Protein AF-A0A5J5K9S4-F1 (afdb_monomer_lite)

InterPro domains:
  IPR005821 Ion transport domain [PF00520] (25-154)
  IPR027359 Voltage-dependent channel domain superfamily [G3DSA:1.20.120.350] (15-127)
  IPR043203 Voltage-gated cation channel calcium and sodium [PTHR10037] (19-152)

Sequence (217 aa):
MFSSDLLGVGLPAHRERLRVLVDTPAFQRVVIAVIALNAVTLGLETSPELADRHSTAFLVVDRVIIAIFVVEILARISAHGKGFFHDPWNWFDLLIVAAALVPASESLSILRLFRFLRVLRLISVVPGMRRVVSALFTAIPGLTSALVLLLLSLYRPVGQCSGVHAGGEGPRGSAHQGASVPWPSTREQISSWVKPWRERCSHCPLTWVVSAGRCSA

Foldseek 3Di:
DPDDPPPPPDPDPVLQVLLVVLPDVVNLVVLLVLLVVLVVLVVQCVDPVSCVVCVVVSVVSLVVSLVVLVVSLVSVCSNCPPVLVVDVLSVLSVVLSVLSPPDPPPDPVVNVVNSVSSNCVNLSSDVVSVVVVVVVVVCVVVVVVVVVVVVVVVVPPPPPPPDPDDDDDDDDDDDDDDPPPPDQPPVRVVCVVVVVVVVVCVVDVPCVVPPVPPDDD

Organism: NCBI:txid2614688

Secondary structure (DSSP, 8-state):
--SSSS------HHHHHHHHHHT-HHHHHHHHHHHHHHHHHHHHHTSHHHHHHHHHHHHHHHHHHHHHHHHHHHHHHHHHGGGGGG-HHHHHHHHHHHHHHS---S-HHHHHHHHHHHHTHHHHH-HHHHHHHHHHHHHHHHHHHHHHHHHHHHHS-TTS-S-S------------------PPPHHHHHHHHHHHHHHHHHH-SSSHHHHTT----

Radius of gyration: 30.79 Å; chains: 1; bounding box: 59×86×64 Å

Structure (mmCIF, N/CA/C/O backbone):
data_AF-A0A5J5K9S4-F1
#
_entry.id   AF-A0A5J5K9S4-F1
#
loop_
_atom_site.group_PDB
_atom_site.id
_atom_site.type_symbol
_atom_site.label_atom_id
_atom_site.label_alt_id
_atom_site.label_comp_id
_atom_site.label_asym_id
_atom_site.label_entity_id
_atom_site.label_seq_id
_atom_site.pdbx_PDB_ins_code
_atom_site.Cartn_x
_atom_site.Cartn_y
_atom_site.Cartn_z
_atom_site.occupancy
_atom_site.B_iso_or_equiv
_atom_site.auth_seq_id
_atom_site.auth_comp_id
_atom_site.auth_asym_id
_atom_site.auth_atom_id
_atom_site.pdbx_PDB_model_num
ATOM 1 N N . MET A 1 1 ? -19.830 -10.474 35.498 1.00 44.38 1 MET A N 1
ATOM 2 C CA . MET A 1 1 ? -20.392 -11.662 34.818 1.00 44.38 1 MET A CA 1
ATOM 3 C C . MET A 1 1 ? -21.867 -11.423 34.480 1.00 44.38 1 MET A C 1
ATOM 5 O O . MET A 1 1 ? -22.692 -12.217 34.874 1.00 44.38 1 MET A O 1
ATOM 9 N N . PHE A 1 2 ? -22.217 -10.300 33.835 1.00 43.94 2 PHE A N 1
ATOM 10 C CA . PHE A 1 2 ? -23.603 -9.938 33.470 1.00 43.94 2 PHE A CA 1
ATOM 11 C C . PHE A 1 2 ? -23.558 -8.642 32.634 1.00 43.94 2 PHE A C 1
ATOM 13 O O . PHE A 1 2 ? -23.848 -7.573 33.151 1.00 43.94 2 PHE A O 1
ATOM 20 N N . SER A 1 3 ? -23.041 -8.688 31.397 1.00 47.25 3 SER A N 1
ATOM 21 C CA . SER A 1 3 ? -23.246 -7.598 30.411 1.00 47.25 3 SER A CA 1
ATOM 22 C C . SER A 1 3 ? -22.744 -7.952 29.000 1.00 47.25 3 SER A C 1
ATOM 24 O O . SER A 1 3 ? -22.097 -7.147 28.335 1.00 47.25 3 SER A O 1
ATOM 26 N N . SER A 1 4 ? -22.979 -9.184 28.541 1.00 53.09 4 SER A N 1
ATOM 27 C CA . SER A 1 4 ? -22.595 -9.617 27.182 1.00 53.09 4 SER A CA 1
ATOM 28 C C . SER A 1 4 ? -23.785 -10.085 26.337 1.00 53.09 4 SER A C 1
ATOM 30 O O . SER A 1 4 ? -23.670 -10.127 25.119 1.00 53.09 4 SER A O 1
ATOM 32 N N . ASP A 1 5 ? -24.942 -10.349 26.955 1.00 53.19 5 ASP A N 1
ATOM 33 C CA . ASP A 1 5 ? -26.086 -10.993 26.291 1.00 53.19 5 ASP A CA 1
ATOM 34 C C . ASP A 1 5 ? -27.203 -10.025 25.842 1.00 53.19 5 ASP A C 1
ATOM 36 O O . ASP A 1 5 ? -28.153 -10.436 25.182 1.00 53.19 5 ASP A O 1
ATOM 40 N N . LEU A 1 6 ? -27.108 -8.724 26.154 1.00 53.47 6 LEU A N 1
ATOM 41 C CA . LEU A 1 6 ? -28.202 -7.747 25.955 1.00 53.47 6 LEU A CA 1
ATOM 42 C C . LEU A 1 6 ? -28.119 -6.907 24.665 1.00 53.47 6 LEU A C 1
ATOM 44 O O . LEU A 1 6 ? -29.028 -6.135 24.372 1.00 53.47 6 LEU A O 1
ATOM 48 N N . LEU A 1 7 ? -27.083 -7.097 23.845 1.00 52.66 7 LEU A N 1
ATOM 49 C CA . LEU A 1 7 ? -27.009 -6.576 22.473 1.00 52.66 7 LEU A CA 1
ATOM 50 C C . LEU A 1 7 ? -27.052 -7.750 21.493 1.00 52.66 7 LEU A C 1
ATOM 52 O O . LEU A 1 7 ? -26.092 -8.042 20.785 1.00 52.66 7 LEU A O 1
ATOM 56 N N . GLY A 1 8 ? -28.204 -8.421 21.459 1.00 44.34 8 GLY A N 1
ATOM 57 C CA . GLY A 1 8 ? -28.572 -9.477 20.512 1.00 44.34 8 GLY A CA 1
ATOM 58 C C . GLY A 1 8 ? -28.703 -9.007 19.057 1.00 44.34 8 GLY A C 1
ATOM 59 O O . GLY A 1 8 ? -29.624 -9.409 18.355 1.00 44.34 8 GLY A O 1
ATOM 60 N N . VAL A 1 9 ? -27.773 -8.184 18.571 1.00 52.34 9 VAL A N 1
ATOM 61 C CA . VAL A 1 9 ? -27.493 -8.062 17.138 1.00 52.34 9 VAL A CA 1
ATOM 62 C C . VAL A 1 9 ? -26.396 -9.074 16.846 1.00 52.34 9 VAL A C 1
ATOM 64 O O . VAL A 1 9 ? -25.218 -8.740 16.724 1.00 52.34 9 VAL A O 1
ATOM 67 N N . GLY A 1 10 ? -26.796 -10.347 16.825 1.00 48.56 10 GLY A N 1
ATOM 68 C CA . GLY A 1 10 ? -25.917 -11.465 16.526 1.00 48.56 10 GLY A CA 1
ATOM 69 C C . GLY A 1 10 ? -25.221 -11.227 15.194 1.00 48.56 10 GLY A C 1
ATOM 70 O O . GLY A 1 10 ? -25.825 -11.354 14.130 1.00 48.56 10 GLY A O 1
ATOM 71 N N . LEU A 1 11 ? -23.931 -10.895 15.239 1.00 56.44 11 LEU A N 1
ATOM 72 C CA . LEU A 1 11 ? -23.081 -11.146 14.091 1.00 56.44 11 LEU A CA 1
ATOM 73 C C . LEU A 1 11 ? -23.113 -12.669 13.915 1.00 56.44 11 LEU A C 1
ATOM 75 O O . LEU A 1 11 ? -22.741 -13.394 14.837 1.00 56.44 11 LEU A O 1
ATOM 79 N N . PRO A 1 12 ? -23.653 -13.172 12.800 1.00 60.91 12 PRO A N 1
ATOM 80 C CA . PRO A 1 12 ? -23.912 -14.595 12.642 1.00 60.91 12 PRO A CA 1
ATOM 81 C C . PRO A 1 12 ? -22.610 -15.383 12.819 1.00 60.91 12 PRO A C 1
ATOM 83 O O . PRO A 1 12 ? -21.557 -14.915 12.392 1.00 60.91 12 PRO A O 1
ATOM 86 N N . ALA A 1 13 ? -22.669 -16.571 13.433 1.00 64.50 13 ALA A N 1
ATOM 87 C CA . ALA A 1 13 ? -21.503 -17.376 13.836 1.00 64.50 13 ALA A CA 1
ATOM 88 C C . ALA A 1 13 ? -20.437 -17.583 12.733 1.00 64.50 13 ALA A C 1
ATOM 90 O O . ALA A 1 13 ? -19.275 -17.865 13.026 1.00 64.50 13 ALA A O 1
ATOM 91 N N . HIS A 1 14 ? -20.808 -17.413 11.460 1.00 67.38 14 HIS A N 1
ATOM 92 C CA . HIS A 1 14 ? -19.882 -17.400 10.331 1.00 67.38 14 HIS A CA 1
ATOM 93 C C . HIS A 1 14 ? -18.919 -16.200 10.320 1.00 67.38 14 HIS A C 1
ATOM 95 O O . HIS A 1 14 ? -17.770 -16.369 9.931 1.00 67.38 14 HIS A O 1
ATOM 101 N N . ARG A 1 15 ? -19.334 -15.004 10.762 1.00 67.56 15 ARG A N 1
ATOM 102 C CA . ARG A 1 15 ? -18.478 -13.803 10.793 1.00 67.56 15 ARG A CA 1
ATOM 103 C C . ARG A 1 15 ? -17.353 -13.930 11.807 1.00 67.56 15 ARG A C 1
ATOM 105 O O . ARG A 1 15 ? -16.236 -13.529 11.508 1.00 67.56 15 ARG A O 1
ATOM 112 N N . GLU A 1 16 ? -17.631 -14.530 12.958 1.00 69.31 16 GLU A N 1
ATOM 113 C CA . GLU A 1 16 ? -16.618 -14.727 13.996 1.00 69.31 16 GLU A CA 1
ATOM 114 C C . GLU A 1 16 ? -15.570 -15.760 13.565 1.00 69.31 16 GLU A C 1
ATOM 116 O O . GLU A 1 16 ? -14.371 -15.525 13.679 1.00 69.31 16 GLU A O 1
ATOM 121 N N . ARG A 1 17 ? -16.004 -16.859 12.934 1.00 70.50 17 ARG A N 1
ATOM 122 C CA . ARG A 1 17 ? -15.087 -17.843 12.333 1.00 70.50 17 ARG A CA 1
ATOM 123 C C . ARG A 1 17 ? -14.238 -17.234 11.213 1.00 70.50 17 ARG A C 1
ATOM 125 O O . ARG A 1 17 ? -13.054 -17.541 11.112 1.00 70.50 17 ARG A O 1
ATOM 132 N N . LEU A 1 18 ? -14.830 -16.364 10.391 1.00 73.69 18 LEU A N 1
ATOM 133 C CA . LEU A 1 18 ? -14.113 -15.646 9.335 1.00 73.69 18 LEU A CA 1
ATOM 134 C C . LEU A 1 18 ? -13.092 -14.655 9.899 1.00 73.69 18 LEU A C 1
ATOM 136 O O . LEU A 1 18 ? -11.994 -14.584 9.363 1.00 73.69 18 LEU A O 1
ATOM 140 N N . ARG A 1 19 ? -13.410 -13.932 10.981 1.00 72.38 19 ARG A N 1
ATOM 141 C CA . ARG A 1 19 ? -12.445 -13.062 11.677 1.00 72.38 19 ARG A CA 1
ATOM 142 C C . ARG A 1 19 ? -11.232 -13.846 12.145 1.00 72.38 19 ARG A C 1
ATOM 144 O O . ARG A 1 19 ? -10.118 -13.522 11.757 1.00 72.38 19 ARG A O 1
ATOM 151 N N . VAL A 1 20 ? -11.463 -14.937 12.877 1.00 75.69 20 VAL A N 1
ATOM 152 C CA . VAL A 1 20 ? -10.381 -15.797 13.376 1.00 75.69 20 VAL A CA 1
ATOM 153 C C . VAL A 1 20 ? -9.510 -16.310 12.224 1.00 75.69 20 VAL A C 1
ATOM 155 O O . VAL A 1 20 ? -8.286 -16.280 12.323 1.00 75.69 20 VAL A O 1
ATOM 158 N N . LEU A 1 21 ? -10.116 -16.723 11.104 1.00 75.62 21 LEU A N 1
ATOM 159 C CA . LEU A 1 21 ? -9.377 -17.199 9.932 1.00 75.62 21 LEU A CA 1
ATOM 160 C C . LEU A 1 21 ? -8.549 -16.085 9.261 1.00 75.62 21 LEU A C 1
ATOM 162 O O . LEU A 1 21 ? -7.382 -16.299 8.937 1.00 75.62 21 LEU A O 1
ATOM 166 N N . VAL A 1 22 ? -9.138 -14.905 9.057 1.00 79.50 22 VAL A N 1
ATOM 167 C CA . VAL A 1 22 ? -8.506 -13.771 8.360 1.00 79.50 22 VAL A CA 1
ATOM 168 C C . VAL A 1 22 ? -7.390 -13.136 9.194 1.00 79.50 22 VAL A C 1
ATOM 170 O O . VAL A 1 22 ? -6.363 -12.739 8.644 1.00 79.50 22 VAL A O 1
ATOM 173 N N . ASP A 1 23 ? -7.542 -13.104 10.517 1.00 78.06 23 ASP A N 1
ATOM 174 C CA . ASP A 1 23 ? -6.547 -12.536 11.433 1.00 78.06 23 ASP A CA 1
ATOM 175 C C . ASP A 1 23 ? -5.410 -13.520 11.758 1.00 78.06 23 ASP A C 1
ATOM 177 O O . ASP A 1 23 ? -4.449 -13.182 12.452 1.00 78.06 23 ASP A O 1
ATOM 181 N N . THR A 1 24 ? -5.472 -14.745 11.226 1.00 84.19 24 THR A N 1
ATOM 182 C CA . THR A 1 24 ? -4.434 -15.750 11.450 1.00 84.19 24 THR A CA 1
ATOM 183 C C . THR A 1 24 ? -3.113 -15.318 10.780 1.00 84.19 24 THR A C 1
ATOM 185 O O . THR A 1 24 ? -3.090 -14.990 9.590 1.00 84.19 24 THR A O 1
ATOM 188 N N . PRO A 1 25 ? -1.953 -15.419 11.461 1.00 77.25 25 PRO A N 1
ATOM 189 C CA . PRO A 1 25 ? -0.652 -15.063 10.877 1.00 77.25 25 PRO A CA 1
ATOM 190 C C . PRO A 1 25 ? -0.260 -15.945 9.680 1.00 77.25 25 PRO A C 1
ATOM 192 O O . PRO A 1 25 ? 0.582 -15.575 8.866 1.00 77.25 25 PRO A O 1
ATOM 195 N N . ALA A 1 26 ? -0.838 -17.142 9.557 1.00 81.69 26 ALA A N 1
ATOM 196 C CA . ALA A 1 26 ? -0.716 -17.974 8.362 1.00 81.69 26 ALA A CA 1
ATOM 197 C C . ALA A 1 26 ? -1.384 -17.320 7.142 1.00 81.69 26 ALA A C 1
ATOM 199 O O . ALA A 1 26 ? -0.765 -17.264 6.084 1.00 81.69 26 ALA A O 1
ATOM 200 N N . PHE A 1 27 ? -2.587 -16.761 7.306 1.00 80.31 27 PHE A N 1
ATOM 201 C CA . PHE A 1 27 ? -3.288 -16.045 6.242 1.00 80.31 27 PHE A CA 1
ATOM 202 C C . PHE A 1 27 ? -2.475 -14.833 5.778 1.00 80.31 27 PHE A C 1
ATOM 204 O O . PHE A 1 27 ? -2.193 -14.693 4.592 1.00 80.31 27 PHE A O 1
ATOM 211 N N . GLN A 1 28 ? -1.969 -14.031 6.720 1.00 80.69 28 GLN A N 1
ATOM 212 C CA . GLN A 1 28 ? -1.085 -12.905 6.401 1.00 80.69 28 GLN A CA 1
ATOM 213 C C . GLN A 1 28 ? 0.189 -13.344 5.661 1.00 80.69 28 GLN A C 1
ATOM 215 O O . GLN A 1 28 ? 0.590 -12.703 4.692 1.00 80.69 28 GLN A O 1
ATOM 220 N N . ARG A 1 29 ? 0.811 -14.463 6.060 1.00 84.38 29 ARG A N 1
ATOM 221 C CA . ARG A 1 29 ? 1.985 -15.018 5.362 1.00 84.38 29 ARG A CA 1
ATOM 222 C C . ARG A 1 29 ? 1.673 -15.446 3.930 1.00 84.38 29 ARG A C 1
ATOM 224 O O . ARG A 1 29 ? 2.491 -15.191 3.051 1.00 84.38 29 ARG A O 1
ATOM 231 N N . VAL A 1 30 ? 0.508 -16.048 3.684 1.00 85.56 30 VAL A N 1
ATOM 232 C CA . VAL A 1 30 ? 0.066 -16.410 2.326 1.00 85.56 30 VAL A CA 1
ATOM 233 C C . VAL A 1 30 ? -0.087 -15.159 1.465 1.00 85.56 30 VAL A C 1
ATOM 235 O O . VAL A 1 30 ? 0.445 -15.115 0.360 1.00 85.56 30 VAL A O 1
A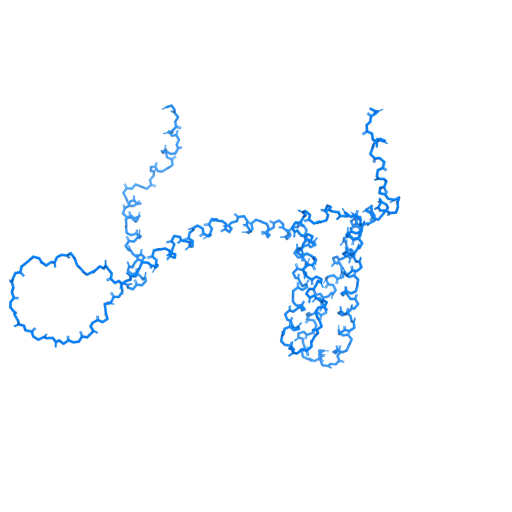TOM 238 N N . VAL A 1 31 ? -0.732 -14.115 1.987 1.00 82.69 31 VAL A N 1
ATOM 239 C CA . VAL A 1 31 ? -0.891 -12.834 1.281 1.00 82.69 31 VAL A CA 1
ATOM 240 C C . VAL A 1 31 ? 0.471 -12.229 0.927 1.00 82.69 31 VAL A C 1
ATOM 242 O O . VAL A 1 31 ? 0.700 -11.854 -0.221 1.00 82.69 31 VAL A O 1
ATOM 245 N N . ILE A 1 32 ? 1.409 -12.193 1.879 1.00 84.94 32 ILE A N 1
ATOM 246 C CA . ILE A 1 32 ? 2.777 -11.706 1.641 1.00 84.94 32 ILE A CA 1
ATOM 247 C C . ILE A 1 32 ? 3.478 -12.540 0.563 1.00 84.94 32 ILE A C 1
ATOM 249 O O . ILE A 1 32 ? 4.117 -11.972 -0.321 1.00 84.94 32 ILE A O 1
ATOM 253 N N . ALA A 1 33 ? 3.343 -13.867 0.601 1.00 86.44 33 ALA A N 1
ATOM 254 C CA . ALA A 1 33 ? 3.942 -14.753 -0.393 1.00 86.44 33 ALA A CA 1
ATOM 255 C C . ALA A 1 33 ? 3.387 -14.497 -1.803 1.00 86.44 33 ALA A C 1
ATOM 257 O O . ALA A 1 33 ? 4.157 -14.445 -2.759 1.00 86.44 33 ALA A O 1
ATOM 258 N N . VAL A 1 34 ? 2.076 -14.264 -1.936 1.00 84.81 34 VAL A N 1
ATOM 259 C CA . VAL A 1 34 ? 1.440 -13.918 -3.220 1.00 84.81 34 VAL A CA 1
ATOM 260 C C . VAL A 1 34 ? 1.930 -12.560 -3.735 1.00 84.81 34 VAL A C 1
ATOM 262 O O . VAL A 1 34 ? 2.224 -12.427 -4.922 1.00 84.81 34 VAL A O 1
ATOM 265 N N . ILE A 1 35 ? 2.085 -11.561 -2.859 1.00 84.06 35 ILE A N 1
ATOM 266 C CA . ILE A 1 35 ? 2.661 -10.255 -3.229 1.00 84.06 35 ILE A CA 1
ATOM 267 C C . ILE A 1 35 ? 4.112 -10.415 -3.698 1.00 84.06 35 ILE A C 1
ATOM 269 O O . ILE A 1 35 ? 4.492 -9.845 -4.719 1.00 84.06 35 ILE A O 1
ATOM 273 N N . ALA A 1 36 ? 4.918 -11.191 -2.970 1.00 84.88 36 ALA A N 1
ATOM 274 C CA . ALA A 1 36 ? 6.313 -11.437 -3.317 1.00 84.88 36 ALA A CA 1
ATOM 275 C C . ALA A 1 36 ? 6.435 -12.159 -4.665 1.00 84.88 36 ALA A C 1
ATOM 277 O O . ALA A 1 36 ? 7.233 -11.748 -5.505 1.00 84.88 36 ALA A O 1
ATOM 278 N N . LEU A 1 37 ? 5.595 -13.170 -4.906 1.00 85.81 37 LEU A N 1
ATOM 279 C CA . LEU A 1 37 ? 5.524 -13.858 -6.191 1.00 85.81 37 LEU A CA 1
ATOM 280 C C . LEU A 1 37 ? 5.192 -12.877 -7.322 1.00 85.81 37 LEU A C 1
ATOM 282 O O . LEU A 1 37 ? 5.895 -12.858 -8.328 1.00 85.81 37 LEU A O 1
ATOM 286 N N . ASN A 1 38 ? 4.197 -12.006 -7.122 1.00 84.62 38 ASN A N 1
ATOM 287 C CA . ASN A 1 38 ? 3.835 -10.974 -8.094 1.00 84.62 38 ASN A CA 1
ATOM 288 C C . ASN A 1 38 ? 4.998 -10.015 -8.397 1.00 84.62 38 ASN A C 1
ATOM 290 O O . ASN A 1 38 ? 5.222 -9.637 -9.544 1.00 84.62 38 ASN A O 1
ATOM 294 N N . ALA A 1 39 ? 5.752 -9.615 -7.370 1.00 83.75 39 ALA A N 1
ATOM 295 C CA . ALA A 1 39 ? 6.909 -8.738 -7.528 1.00 83.75 39 ALA A CA 1
ATOM 296 C C . ALA A 1 39 ? 8.033 -9.412 -8.330 1.00 83.75 39 ALA A C 1
ATOM 298 O O . ALA A 1 39 ? 8.639 -8.773 -9.187 1.00 83.75 39 ALA A O 1
ATOM 299 N N . VAL A 1 40 ? 8.271 -10.709 -8.105 1.00 86.06 40 VAL A N 1
ATOM 300 C CA . VAL A 1 40 ? 9.204 -11.499 -8.922 1.00 86.06 40 VAL A CA 1
ATOM 301 C C . VAL A 1 40 ? 8.720 -11.560 -10.369 1.00 86.06 40 VAL A C 1
ATOM 303 O O . VAL A 1 40 ? 9.510 -11.320 -11.276 1.00 86.06 40 VAL A O 1
ATOM 306 N N . THR A 1 41 ? 7.426 -11.803 -10.600 1.00 83.50 41 THR A N 1
ATOM 307 C CA . THR A 1 41 ? 6.840 -11.801 -11.950 1.00 83.50 41 THR A CA 1
ATOM 308 C C . THR A 1 41 ? 7.063 -10.465 -12.667 1.00 83.50 41 THR A C 1
ATOM 310 O O . THR A 1 41 ? 7.524 -10.459 -13.804 1.00 83.50 41 THR A O 1
ATOM 313 N N . LEU A 1 42 ? 6.843 -9.336 -11.986 1.00 81.88 42 LEU A N 1
ATOM 314 C CA . LEU A 1 42 ? 7.120 -7.996 -12.523 1.00 81.88 42 LEU A CA 1
ATOM 315 C C . LEU A 1 42 ? 8.612 -7.768 -12.824 1.00 81.88 42 LEU A C 1
ATOM 317 O O . LEU A 1 42 ? 8.960 -7.135 -13.821 1.00 81.88 42 LEU A O 1
ATOM 321 N N . GLY A 1 43 ? 9.506 -8.294 -11.982 1.00 85.38 43 GLY A N 1
ATOM 322 C CA . GLY A 1 43 ? 10.947 -8.257 -12.236 1.00 85.38 43 GLY A CA 1
ATOM 323 C C . GLY A 1 43 ? 11.328 -9.028 -13.501 1.00 85.38 43 GLY A C 1
ATOM 324 O O . GLY A 1 43 ? 12.117 -8.541 -14.308 1.00 85.38 43 GLY A O 1
ATOM 325 N N . LEU A 1 44 ? 10.710 -10.190 -13.723 1.00 84.25 44 LEU A N 1
ATOM 326 C CA . LEU A 1 44 ? 10.923 -11.001 -14.924 1.00 84.25 44 LEU A CA 1
ATOM 327 C C . LEU A 1 44 ? 10.360 -10.331 -16.190 1.00 84.25 44 LEU A C 1
ATOM 329 O O . LEU A 1 44 ? 11.018 -10.375 -17.230 1.00 84.25 44 LEU A O 1
ATOM 333 N N . GLU A 1 45 ? 9.218 -9.636 -16.094 1.00 78.94 45 GLU A N 1
ATOM 334 C CA . GLU A 1 45 ? 8.654 -8.819 -17.188 1.00 78.94 45 GLU A CA 1
ATOM 335 C C . GLU A 1 45 ? 9.585 -7.677 -17.636 1.00 78.94 45 GLU A C 1
ATOM 337 O O . GLU A 1 45 ? 9.428 -7.151 -18.736 1.00 78.94 45 GLU A O 1
ATOM 342 N N . THR A 1 46 ? 10.559 -7.274 -16.813 1.00 82.44 46 THR A N 1
ATOM 343 C CA . THR A 1 46 ? 11.505 -6.205 -17.179 1.00 82.44 46 THR A CA 1
ATOM 344 C C . THR A 1 46 ? 12.519 -6.672 -18.228 1.00 82.44 46 THR A C 1
ATOM 346 O O . THR A 1 46 ? 13.056 -5.855 -18.976 1.00 82.44 46 T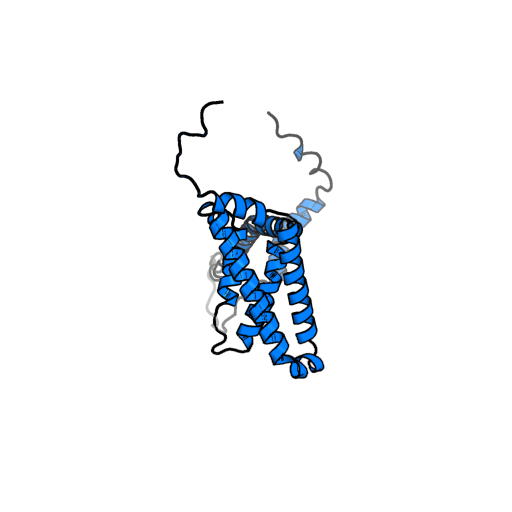HR A O 1
ATOM 349 N N . SER A 1 47 ? 12.774 -7.981 -18.318 1.00 84.06 47 SER A N 1
ATOM 350 C CA . SER A 1 47 ? 13.652 -8.533 -19.349 1.00 84.06 47 SER A CA 1
ATOM 351 C C . SER A 1 47 ? 12.894 -8.691 -20.679 1.00 84.06 47 SER A C 1
ATOM 353 O O . SER A 1 47 ? 11.889 -9.407 -20.728 1.00 84.06 47 SER A O 1
ATOM 355 N N . PRO A 1 48 ? 13.352 -8.056 -21.775 1.00 76.12 48 PRO A N 1
ATOM 356 C CA . PRO A 1 48 ? 12.615 -8.047 -23.042 1.00 76.12 48 PRO A CA 1
ATOM 357 C C . PRO A 1 48 ? 12.471 -9.451 -23.653 1.00 76.12 48 PRO A C 1
ATOM 359 O O . PRO A 1 48 ? 11.443 -9.781 -24.234 1.00 76.12 48 PRO A O 1
ATOM 362 N N . GLU A 1 49 ? 13.461 -10.321 -23.446 1.00 78.00 49 GLU A N 1
ATOM 363 C CA . GLU A 1 49 ? 13.496 -11.685 -23.989 1.00 78.00 49 GLU A CA 1
ATOM 364 C C . GLU A 1 49 ? 12.442 -12.617 -23.369 1.00 78.00 49 GLU A C 1
ATOM 366 O O . GLU A 1 49 ? 11.876 -13.469 -24.061 1.00 78.00 49 GLU A O 1
ATOM 371 N N . LEU A 1 50 ? 12.169 -12.472 -22.066 1.00 75.44 50 LEU A N 1
ATOM 372 C CA . LEU A 1 50 ? 11.163 -13.275 -21.363 1.00 75.44 50 LEU A CA 1
ATOM 373 C C . LEU A 1 50 ? 9.766 -12.664 -21.493 1.00 75.44 50 LEU A C 1
ATOM 375 O O . LEU A 1 50 ? 8.794 -13.418 -21.595 1.00 75.44 50 LEU A O 1
ATOM 379 N N . ALA A 1 51 ? 9.672 -11.331 -21.525 1.00 76.06 51 ALA A N 1
ATOM 380 C CA . ALA A 1 51 ? 8.418 -10.598 -21.672 1.00 76.06 51 ALA A CA 1
ATOM 381 C C . ALA A 1 51 ? 7.693 -10.947 -22.979 1.00 76.06 51 ALA A C 1
ATOM 383 O O . ALA A 1 51 ? 6.506 -11.275 -22.945 1.00 76.06 51 ALA A O 1
ATOM 384 N N . ASP A 1 52 ? 8.406 -10.970 -24.108 1.00 75.19 52 ASP A N 1
ATOM 385 C CA . ASP A 1 52 ? 7.796 -11.254 -25.413 1.00 75.19 52 ASP A CA 1
ATOM 386 C C . ASP A 1 52 ? 7.385 -12.725 -25.558 1.00 75.19 52 ASP A C 1
ATOM 388 O O . ASP A 1 52 ? 6.344 -13.031 -26.142 1.00 75.19 52 ASP A O 1
ATOM 392 N N . ARG A 1 53 ? 8.152 -13.652 -24.968 1.00 79.81 53 ARG A N 1
ATOM 393 C CA . ARG A 1 53 ? 7.869 -15.097 -25.041 1.00 79.81 53 ARG A CA 1
ATOM 394 C C . ARG A 1 53 ? 6.714 -15.548 -24.143 1.00 79.81 53 ARG A C 1
ATOM 396 O O . ARG A 1 53 ? 6.054 -16.527 -24.475 1.00 79.81 53 ARG A O 1
ATOM 403 N N . HIS A 1 54 ? 6.473 -14.868 -23.020 1.00 82.44 54 HIS A N 1
ATOM 404 C CA . HIS A 1 54 ? 5.513 -15.305 -21.992 1.00 82.44 54 HIS A CA 1
ATOM 405 C C . HIS A 1 54 ? 4.458 -14.249 -21.631 1.00 82.44 54 HIS A C 1
ATOM 407 O O . HIS A 1 54 ? 3.803 -14.361 -20.593 1.00 82.44 54 HIS A O 1
ATOM 413 N N . SER A 1 55 ? 4.240 -13.252 -22.491 1.00 77.94 55 SER A N 1
ATOM 414 C CA . SER A 1 55 ? 3.298 -12.145 -22.258 1.00 77.94 55 SER A CA 1
ATOM 415 C C . SER A 1 55 ? 1.901 -12.603 -21.806 1.00 77.94 55 SER A C 1
ATOM 417 O O . SER A 1 55 ? 1.349 -12.068 -20.845 1.00 77.94 55 SER A O 1
ATOM 419 N N . THR A 1 56 ? 1.335 -13.644 -22.427 1.00 81.56 56 THR A N 1
ATOM 420 C CA . THR A 1 56 ? 0.024 -14.196 -22.044 1.00 81.56 56 THR A CA 1
ATOM 421 C C . THR A 1 56 ? 0.044 -14.868 -20.670 1.00 81.56 56 THR A C 1
ATOM 423 O O . THR A 1 56 ? -0.899 -14.707 -19.898 1.00 81.56 56 THR A O 1
ATOM 426 N N . ALA A 1 57 ? 1.115 -15.593 -20.334 1.00 83.88 57 ALA A N 1
ATOM 427 C CA . ALA A 1 57 ? 1.238 -16.259 -19.039 1.00 83.88 57 ALA A CA 1
ATOM 428 C C . ALA A 1 57 ? 1.307 -15.234 -17.899 1.00 83.88 57 ALA A C 1
ATOM 430 O O . ALA A 1 57 ? 0.610 -15.385 -16.896 1.00 83.88 57 ALA A O 1
ATOM 431 N N . PHE A 1 58 ? 2.066 -14.151 -18.086 1.00 82.50 58 PHE A N 1
ATOM 432 C CA . PHE A 1 58 ? 2.136 -13.064 -17.113 1.00 82.50 58 PHE A CA 1
ATOM 433 C C . PHE A 1 58 ? 0.785 -12.371 -16.914 1.00 82.50 58 PHE A C 1
ATOM 435 O O . PHE A 1 58 ? 0.389 -12.142 -15.775 1.00 82.50 58 PHE A O 1
ATOM 442 N N . LEU A 1 59 ? 0.019 -12.138 -17.987 1.00 81.50 59 LEU A N 1
ATOM 443 C CA . LEU A 1 59 ? -1.339 -11.589 -17.884 1.00 81.50 59 LEU A CA 1
ATOM 444 C C . LEU A 1 59 ? -2.292 -12.495 -17.089 1.00 81.50 59 LEU A C 1
ATOM 446 O O . LEU A 1 59 ? -3.093 -11.996 -16.297 1.00 81.50 59 LEU A O 1
ATOM 450 N N . VAL A 1 60 ? -2.220 -13.815 -17.281 1.00 85.19 60 VAL A N 1
ATOM 451 C CA . VAL A 1 60 ? -3.059 -14.773 -16.541 1.00 85.19 60 VAL A CA 1
ATOM 452 C C . VAL A 1 60 ? -2.679 -14.798 -15.063 1.00 85.19 60 VAL A C 1
ATOM 454 O O . VAL A 1 60 ? -3.559 -14.708 -14.209 1.00 85.19 60 VAL A O 1
ATOM 457 N N . VAL A 1 61 ? -1.381 -14.869 -14.757 1.00 84.31 61 VAL A N 1
ATOM 458 C CA . VAL A 1 61 ? -0.871 -14.826 -13.378 1.00 84.31 61 VAL A CA 1
ATOM 459 C C . VAL A 1 61 ? -1.316 -13.540 -12.685 1.00 84.31 61 VAL A C 1
ATOM 461 O O . VAL A 1 61 ? -1.891 -13.594 -11.599 1.00 84.31 61 VAL A O 1
ATOM 464 N N . ASP A 1 62 ? -1.149 -12.399 -13.350 1.00 81.44 62 ASP A N 1
ATOM 465 C CA . ASP A 1 62 ? -1.574 -11.091 -12.862 1.00 81.44 62 ASP A CA 1
ATOM 466 C C . ASP A 1 62 ? -3.078 -11.071 -12.535 1.00 81.44 62 ASP A C 1
ATOM 468 O O . ASP A 1 62 ? -3.487 -10.649 -11.451 1.00 81.44 62 ASP A O 1
ATOM 472 N N . ARG A 1 63 ? -3.912 -11.620 -13.429 1.00 85.00 63 ARG A N 1
ATOM 473 C CA . ARG A 1 63 ? -5.367 -11.722 -13.242 1.00 85.00 63 ARG A CA 1
ATOM 474 C C . ARG A 1 63 ? -5.741 -12.594 -12.042 1.00 85.00 63 ARG A C 1
ATOM 476 O O . ARG A 1 63 ? -6.615 -12.210 -11.264 1.00 85.00 63 ARG A O 1
ATOM 483 N N . VAL A 1 64 ? -5.091 -13.748 -11.886 1.00 87.44 64 VAL A N 1
ATOM 484 C CA . VAL A 1 64 ? -5.319 -14.674 -10.764 1.00 87.44 64 VAL A CA 1
ATOM 485 C C . VAL A 1 64 ? -4.937 -14.016 -9.443 1.00 87.44 64 VAL A C 1
ATOM 487 O O . VAL A 1 64 ? -5.696 -14.079 -8.478 1.00 87.44 64 VAL A O 1
ATOM 490 N N . ILE A 1 65 ? -3.802 -13.322 -9.411 1.00 84.88 65 ILE A N 1
ATOM 491 C CA . ILE A 1 65 ? -3.317 -12.611 -8.230 1.00 84.88 65 ILE A CA 1
ATOM 492 C C . ILE A 1 65 ? -4.312 -11.521 -7.804 1.00 84.88 65 ILE A C 1
ATOM 494 O O . ILE A 1 65 ? -4.684 -11.459 -6.632 1.00 84.88 65 ILE A O 1
ATOM 498 N N . ILE A 1 66 ? -4.822 -10.708 -8.740 1.00 84.62 66 ILE A N 1
ATOM 499 C CA . ILE A 1 66 ? -5.881 -9.725 -8.438 1.00 84.62 66 ILE A CA 1
ATOM 500 C C . ILE A 1 66 ? -7.127 -10.418 -7.890 1.00 84.62 66 ILE A C 1
ATOM 502 O O . ILE A 1 66 ? -7.694 -9.947 -6.909 1.00 84.62 66 ILE A O 1
ATOM 506 N N . ALA A 1 67 ? -7.561 -11.524 -8.498 1.00 88.38 67 ALA A N 1
ATOM 507 C CA . ALA A 1 67 ? -8.754 -12.236 -8.054 1.00 88.38 67 ALA A CA 1
ATOM 508 C C . ALA A 1 67 ? -8.614 -12.732 -6.604 1.00 88.38 67 ALA A C 1
ATOM 510 O O . ALA A 1 67 ? -9.518 -12.513 -5.798 1.00 88.38 67 ALA A O 1
ATOM 511 N N . ILE A 1 68 ? -7.461 -13.309 -6.245 1.00 87.81 68 ILE A N 1
ATOM 512 C CA . ILE A 1 68 ? -7.147 -13.713 -4.864 1.00 87.81 68 ILE A CA 1
ATOM 513 C C . ILE A 1 68 ? -7.257 -12.511 -3.920 1.00 87.81 68 ILE A C 1
ATOM 515 O O . ILE A 1 68 ? -7.898 -12.591 -2.873 1.00 87.81 68 ILE A O 1
ATOM 519 N N . PHE A 1 69 ? -6.700 -11.370 -4.316 1.00 85.44 69 PHE A N 1
ATOM 520 C CA . PHE A 1 69 ? -6.730 -10.151 -3.517 1.00 85.44 69 PHE A CA 1
ATOM 521 C C . PHE A 1 69 ? -8.114 -9.519 -3.356 1.00 85.44 69 PHE A C 1
ATOM 523 O O . PHE A 1 69 ? -8.395 -8.900 -2.326 1.00 85.44 69 PHE A O 1
ATOM 530 N N . VAL A 1 70 ? -8.965 -9.628 -4.373 1.00 88.56 70 VAL A N 1
ATOM 531 C CA . VAL A 1 70 ? -10.364 -9.200 -4.297 1.00 88.56 70 VAL A CA 1
ATOM 532 C C . VAL A 1 70 ? -11.089 -10.060 -3.271 1.00 88.56 70 VAL A C 1
ATOM 534 O O . VAL A 1 70 ? -11.739 -9.523 -2.376 1.00 88.56 70 VAL A O 1
ATOM 537 N N . VAL A 1 71 ? -10.926 -11.383 -3.353 1.00 89.56 71 VAL A N 1
ATOM 538 C CA . VAL A 1 71 ? -11.521 -12.326 -2.397 1.00 89.56 71 VAL A CA 1
ATOM 539 C C . VAL A 1 71 ? -11.026 -12.052 -0.975 1.00 89.56 71 VAL A C 1
ATOM 541 O O . VAL A 1 71 ? -11.829 -12.011 -0.047 1.00 89.56 71 VAL A O 1
ATOM 544 N N . GLU A 1 72 ? -9.733 -11.786 -0.797 1.00 88.00 72 GLU A N 1
ATOM 545 C CA . GLU A 1 72 ? -9.138 -11.416 0.491 1.00 88.00 72 GLU A CA 1
ATOM 546 C C . GLU A 1 72 ? -9.772 -10.152 1.091 1.00 88.00 72 GLU A C 1
ATOM 548 O O . GLU A 1 72 ? -10.170 -10.155 2.258 1.00 88.00 72 GLU A O 1
ATOM 553 N N . ILE A 1 73 ? -9.892 -9.070 0.311 1.00 85.81 73 ILE A N 1
ATOM 554 C CA . ILE A 1 73 ? -10.506 -7.825 0.793 1.00 85.81 73 ILE A CA 1
ATOM 555 C C . ILE A 1 73 ? -11.982 -8.031 1.117 1.00 85.81 73 ILE A C 1
ATOM 557 O O . ILE A 1 73 ? -12.448 -7.556 2.151 1.00 85.81 73 ILE A O 1
ATOM 561 N N . LEU A 1 74 ? -12.719 -8.764 0.282 1.00 88.25 74 LEU A N 1
ATOM 562 C CA . LEU A 1 74 ? -14.123 -9.071 0.545 1.00 88.25 74 LEU A CA 1
ATOM 563 C C . LEU A 1 74 ? -14.283 -9.900 1.825 1.00 88.25 74 LEU A C 1
ATOM 565 O O . LEU A 1 74 ? -15.197 -9.634 2.611 1.00 88.25 74 LEU A O 1
ATOM 569 N N . ALA A 1 75 ? -13.374 -10.844 2.083 1.00 85.12 75 ALA A N 1
ATOM 570 C CA . ALA A 1 75 ? -13.335 -11.597 3.332 1.00 85.12 75 ALA A CA 1
ATOM 571 C C . ALA A 1 75 ? -13.050 -10.678 4.532 1.00 85.12 75 ALA A C 1
ATOM 573 O O . ALA A 1 75 ? -13.778 -10.737 5.524 1.00 85.12 75 ALA A O 1
ATOM 574 N N . ARG A 1 76 ? -12.073 -9.762 4.426 1.00 84.19 76 ARG A N 1
ATOM 575 C CA . ARG A 1 76 ? -11.787 -8.750 5.462 1.00 84.19 76 ARG A CA 1
ATOM 576 C C . ARG A 1 76 ? -12.982 -7.844 5.746 1.00 84.19 76 ARG A C 1
ATOM 578 O O . ARG A 1 76 ? -13.301 -7.640 6.915 1.00 84.19 76 ARG A O 1
ATOM 585 N N . ILE A 1 77 ? -13.652 -7.335 4.712 1.00 86.25 77 ILE A N 1
ATOM 586 C CA . ILE A 1 77 ? -14.847 -6.486 4.836 1.00 86.25 77 ILE A CA 1
ATOM 587 C C . ILE A 1 77 ? -15.987 -7.269 5.494 1.00 86.25 77 ILE A C 1
ATOM 589 O O . ILE A 1 77 ? -16.650 -6.759 6.394 1.00 86.25 77 ILE A O 1
ATOM 593 N N . SER A 1 78 ? -16.192 -8.526 5.097 1.00 82.56 78 SER A N 1
ATOM 594 C CA . SER A 1 78 ? -17.237 -9.388 5.668 1.00 82.56 78 SER A CA 1
ATOM 595 C C . SER A 1 78 ? -16.974 -9.731 7.137 1.00 82.56 78 SER A C 1
ATOM 597 O O . SER A 1 78 ? -17.911 -9.807 7.933 1.00 82.56 78 SER A O 1
ATOM 599 N N . ALA A 1 79 ? -15.701 -9.899 7.503 1.00 80.50 79 ALA A N 1
ATOM 600 C CA . ALA A 1 79 ? -15.258 -10.133 8.869 1.00 80.50 79 ALA A CA 1
ATOM 601 C C . ALA A 1 79 ? -15.385 -8.860 9.729 1.00 80.50 79 ALA A C 1
ATOM 603 O O . ALA A 1 79 ? -16.044 -8.866 10.767 1.00 80.50 79 ALA A O 1
ATOM 604 N N . HIS A 1 80 ? -14.811 -7.735 9.306 1.00 78.88 80 HIS A N 1
ATOM 605 C CA . HIS A 1 80 ? -14.696 -6.520 10.125 1.00 78.88 80 HIS A CA 1
ATOM 606 C C . HIS A 1 80 ? -15.908 -5.577 10.027 1.00 78.88 80 HIS A C 1
ATOM 608 O O . HIS A 1 80 ? -16.126 -4.748 10.915 1.00 78.88 80 HIS A O 1
ATOM 614 N N . GLY A 1 81 ? -16.740 -5.711 8.993 1.00 81.06 81 GLY A N 1
ATOM 615 C CA . GLY A 1 81 ? -17.925 -4.884 8.780 1.00 81.06 81 GLY A CA 1
ATOM 616 C C . GLY A 1 81 ? -17.587 -3.391 8.744 1.00 81.06 81 GLY A C 1
ATOM 617 O O . GLY A 1 81 ? -16.671 -2.964 8.047 1.00 81.06 81 GLY A O 1
ATOM 618 N N . LYS A 1 82 ? -18.307 -2.583 9.534 1.00 78.12 82 LYS A N 1
ATOM 619 C CA . LYS A 1 82 ? -18.095 -1.125 9.607 1.00 78.12 82 LYS A CA 1
ATOM 620 C C . LYS A 1 82 ? -16.732 -0.733 10.194 1.00 78.12 82 LYS A C 1
ATOM 622 O O . LYS A 1 82 ? -16.222 0.326 9.847 1.00 78.12 82 LYS A O 1
ATOM 627 N N . GLY A 1 83 ? -16.128 -1.586 11.027 1.00 78.81 83 GLY A N 1
ATOM 628 C CA . GLY A 1 83 ? -14.803 -1.338 11.606 1.00 78.81 83 GLY A CA 1
ATOM 629 C C . GLY A 1 83 ? -13.681 -1.333 10.564 1.00 78.81 83 GLY A C 1
ATOM 630 O O . GLY A 1 83 ? -12.666 -0.675 10.768 1.00 78.81 83 GLY A O 1
ATOM 631 N N . PHE A 1 84 ? -13.892 -1.986 9.413 1.00 82.44 84 PHE A N 1
ATOM 632 C CA . PHE A 1 84 ? -12.939 -1.983 8.302 1.00 82.44 84 PHE A CA 1
ATOM 633 C C . PHE A 1 84 ? -12.630 -0.561 7.813 1.00 82.44 84 PHE A C 1
ATOM 635 O O . PHE A 1 84 ? -11.472 -0.233 7.581 1.00 82.44 84 PHE A O 1
ATOM 642 N N . PHE A 1 85 ? -13.652 0.296 7.720 1.00 83.94 85 PHE A N 1
ATOM 643 C CA . PHE A 1 85 ? -13.544 1.646 7.158 1.00 83.94 85 PHE A CA 1
ATOM 644 C C . PHE A 1 85 ? -12.956 2.688 8.120 1.00 83.94 85 PHE A C 1
ATOM 646 O O . PHE A 1 85 ? -12.788 3.838 7.723 1.00 83.94 85 PHE A O 1
ATOM 653 N N . HIS A 1 86 ? -12.659 2.324 9.370 1.00 85.81 86 HIS A N 1
ATOM 654 C CA . HIS A 1 86 ? -12.037 3.240 10.331 1.00 85.81 86 HIS A CA 1
ATOM 655 C C . HIS A 1 86 ? -10.500 3.191 10.280 1.00 85.81 86 HIS A C 1
ATOM 657 O O . HIS A 1 86 ? -9.837 4.111 10.752 1.00 85.81 86 HIS A O 1
ATOM 663 N N . ASP A 1 87 ? -9.919 2.133 9.708 1.00 84.69 87 ASP A N 1
ATOM 664 C CA . ASP A 1 87 ? -8.471 2.015 9.534 1.00 84.69 87 ASP A CA 1
ATOM 665 C C . ASP A 1 87 ? -8.046 2.627 8.179 1.00 84.69 87 ASP A C 1
ATOM 667 O O . ASP A 1 87 ? -8.468 2.133 7.125 1.00 84.69 87 ASP A O 1
ATOM 671 N N . PRO A 1 88 ? -7.193 3.673 8.162 1.00 87.12 88 PRO A N 1
ATOM 672 C CA . PRO A 1 88 ? -6.661 4.257 6.929 1.00 87.12 88 PRO A CA 1
ATOM 673 C C . PRO A 1 88 ? -5.941 3.242 6.031 1.00 87.12 88 PRO A C 1
ATOM 675 O O . PRO A 1 88 ? -5.974 3.358 4.806 1.00 87.12 88 PRO A O 1
ATOM 678 N N . TRP A 1 89 ? -5.313 2.220 6.619 1.00 87.31 89 TRP A N 1
ATOM 679 C CA . TRP A 1 89 ? -4.601 1.192 5.862 1.00 87.31 89 TRP A CA 1
ATOM 680 C C . TRP A 1 89 ? -5.548 0.278 5.085 1.00 87.31 89 TRP A C 1
ATOM 682 O O . TRP A 1 89 ? -5.229 -0.139 3.973 1.00 87.31 89 TRP A O 1
ATOM 692 N N . ASN A 1 90 ? -6.733 0.012 5.633 1.00 87.75 90 ASN A N 1
ATOM 693 C CA . ASN A 1 90 ? -7.768 -0.764 4.956 1.00 87.75 90 ASN A CA 1
ATOM 694 C C . ASN A 1 90 ? -8.373 0.010 3.773 1.00 87.75 90 ASN A C 1
ATOM 696 O O . ASN A 1 90 ? -8.664 -0.582 2.732 1.00 87.75 90 ASN A O 1
ATOM 700 N N . TRP A 1 91 ? -8.505 1.335 3.897 1.00 89.25 91 TRP A N 1
ATOM 701 C CA . TRP A 1 91 ? -8.890 2.211 2.784 1.00 89.25 91 TRP A CA 1
ATOM 702 C C . TRP A 1 91 ? -7.861 2.211 1.656 1.00 89.25 91 TRP A C 1
ATOM 704 O O . TRP A 1 91 ? -8.231 2.141 0.484 1.00 89.25 91 TRP A O 1
ATOM 714 N N . PHE A 1 92 ? -6.576 2.257 2.003 1.00 88.50 92 PHE A N 1
ATOM 715 C CA . PHE A 1 92 ? -5.494 2.188 1.027 1.00 88.50 92 PHE A CA 1
ATOM 716 C C . PHE A 1 92 ? -5.503 0.860 0.254 1.00 88.50 92 PHE A C 1
ATOM 718 O O . PHE A 1 92 ? -5.418 0.854 -0.974 1.00 88.50 92 PHE A O 1
ATOM 725 N N . ASP A 1 93 ? -5.696 -0.257 0.954 1.00 87.44 93 ASP A N 1
ATOM 726 C CA . ASP A 1 93 ? -5.860 -1.578 0.342 1.00 87.44 93 ASP A CA 1
ATOM 727 C C . ASP A 1 93 ? -7.043 -1.626 -0.637 1.00 87.44 93 ASP A C 1
ATOM 729 O O . ASP A 1 93 ? -6.916 -2.152 -1.748 1.00 87.44 93 ASP A O 1
ATOM 733 N N . LEU A 1 94 ? -8.187 -1.054 -0.245 1.00 88.88 94 LEU A N 1
ATOM 734 C CA . LEU A 1 94 ? -9.382 -0.981 -1.085 1.00 88.88 94 LEU A CA 1
ATOM 735 C C . LEU A 1 94 ? -9.120 -0.153 -2.346 1.00 88.88 94 LEU A C 1
ATOM 737 O O . LEU A 1 94 ? -9.487 -0.584 -3.438 1.00 88.88 94 LEU A O 1
ATOM 741 N N . LEU A 1 95 ? -8.436 0.986 -2.215 1.00 88.25 95 LEU A N 1
ATOM 742 C CA . LEU A 1 95 ? -8.056 1.834 -3.344 1.00 88.25 95 LEU A CA 1
ATOM 743 C C . LEU A 1 95 ? -7.149 1.090 -4.333 1.00 88.25 95 LEU A C 1
ATOM 745 O O . LEU A 1 95 ? -7.379 1.165 -5.537 1.00 88.25 95 LEU A O 1
ATOM 749 N N . ILE A 1 96 ? -6.153 0.344 -3.844 1.00 86.19 96 ILE A N 1
ATOM 750 C CA . ILE A 1 96 ? -5.257 -0.445 -4.703 1.00 86.19 96 ILE A CA 1
ATOM 751 C C . ILE A 1 96 ? -6.040 -1.507 -5.476 1.00 86.19 96 ILE A C 1
ATOM 753 O O . ILE A 1 96 ? -5.843 -1.660 -6.682 1.00 86.19 96 ILE A O 1
ATOM 757 N N . VAL A 1 97 ? -6.929 -2.246 -4.805 1.00 87.31 97 VAL A N 1
ATOM 758 C CA . VAL A 1 97 ? -7.738 -3.276 -5.474 1.00 87.31 97 VAL A CA 1
ATOM 759 C C . VAL A 1 97 ? -8.707 -2.648 -6.473 1.00 87.31 97 VAL A C 1
ATOM 761 O O . VAL A 1 97 ? -8.818 -3.147 -7.589 1.00 87.31 97 VAL A O 1
ATOM 764 N N . ALA A 1 98 ? -9.340 -1.524 -6.133 1.00 86.88 98 ALA A N 1
ATOM 765 C CA . ALA A 1 98 ? -10.200 -0.788 -7.055 1.00 86.88 98 ALA A CA 1
ATOM 766 C C . ALA A 1 98 ? -9.428 -0.312 -8.296 1.00 86.88 98 ALA A C 1
ATOM 768 O O . ALA A 1 98 ? -9.887 -0.518 -9.417 1.00 86.88 98 ALA A O 1
ATOM 769 N N . ALA A 1 99 ? -8.224 0.238 -8.114 1.00 83.19 99 ALA A N 1
ATOM 770 C CA . ALA A 1 99 ? -7.346 0.650 -9.207 1.00 83.19 99 ALA A CA 1
ATOM 771 C C . ALA A 1 99 ? -6.927 -0.534 -10.099 1.00 83.19 99 ALA A C 1
ATOM 773 O O . ALA A 1 99 ? -6.815 -0.382 -11.312 1.00 83.19 99 ALA A O 1
ATOM 774 N N . ALA A 1 100 ? -6.747 -1.730 -9.527 1.00 79.75 100 ALA A N 1
ATOM 775 C CA . ALA A 1 100 ? -6.432 -2.945 -10.279 1.00 79.75 100 ALA A CA 1
ATOM 776 C C . ALA A 1 100 ? -7.628 -3.522 -11.065 1.00 79.75 100 ALA A C 1
ATOM 778 O O . ALA A 1 100 ? -7.420 -4.313 -11.987 1.00 79.75 100 ALA A O 1
ATOM 779 N N . LEU A 1 101 ? -8.863 -3.148 -10.711 1.00 79.38 101 LEU A N 1
ATOM 780 C CA . LEU A 1 101 ? -10.087 -3.565 -11.405 1.00 79.38 101 LEU A CA 1
ATOM 781 C C . LEU A 1 101 ? -10.429 -2.682 -12.609 1.00 79.38 101 LEU A C 1
ATOM 783 O O . LEU A 1 101 ? -11.236 -3.099 -13.442 1.00 79.38 101 LEU A O 1
ATOM 787 N N . VAL A 1 102 ? -9.831 -1.491 -12.710 1.00 79.06 102 VAL A N 1
ATOM 788 C CA . VAL A 1 102 ? -10.068 -0.573 -13.828 1.00 79.06 102 VAL A CA 1
ATOM 789 C C . VAL A 1 102 ? -9.641 -1.255 -15.134 1.00 79.06 102 VAL A C 1
ATOM 791 O O . VAL A 1 102 ? -8.476 -1.647 -15.269 1.00 79.06 102 VAL A O 1
ATOM 794 N N . PRO A 1 103 ? -10.567 -1.444 -16.095 1.00 63.78 103 PRO A N 1
ATOM 795 C CA . PRO A 1 103 ? -10.255 -2.114 -17.341 1.00 63.78 103 PRO A CA 1
ATOM 796 C C . PRO A 1 103 ? -9.251 -1.308 -18.162 1.00 63.78 103 PRO A C 1
ATOM 798 O O . PRO A 1 103 ? -9.235 -0.081 -18.194 1.00 63.78 103 PRO A O 1
ATOM 801 N N . ALA A 1 104 ? -8.410 -2.070 -18.840 1.00 62.34 104 ALA A N 1
ATOM 802 C CA . ALA A 1 104 ? -7.233 -1.688 -19.596 1.00 62.34 104 ALA A CA 1
ATOM 803 C C . ALA A 1 104 ? -7.485 -0.860 -20.868 1.00 62.34 104 ALA A C 1
ATOM 805 O O . ALA A 1 104 ? -6.714 -0.983 -21.815 1.00 62.34 104 ALA A O 1
ATOM 806 N N . SER A 1 105 ? -8.588 -0.119 -20.964 1.00 54.38 105 SER A N 1
ATOM 807 C CA . SER A 1 105 ? -9.218 0.068 -22.269 1.00 54.38 105 SER A CA 1
ATOM 808 C C . SER A 1 105 ? -8.500 0.995 -23.251 1.00 54.38 105 SER A C 1
ATOM 810 O O . SER A 1 105 ? -8.693 0.765 -24.433 1.00 54.38 105 SER A O 1
ATOM 812 N N . GLU A 1 106 ? -7.636 1.949 -22.871 1.00 55.09 106 GLU A N 1
ATOM 813 C CA . GLU A 1 106 ? -7.055 2.860 -23.893 1.00 55.09 106 GLU A CA 1
ATOM 814 C C . GLU A 1 106 ? -5.606 3.336 -23.682 1.00 55.09 106 GLU A C 1
ATOM 816 O O . GLU A 1 106 ? -5.104 4.160 -24.442 1.00 55.09 106 GLU A O 1
ATOM 821 N N . SER A 1 107 ? -4.856 2.845 -22.690 1.00 60.97 107 SER A N 1
ATOM 822 C CA . SER A 1 107 ? -3.479 3.330 -22.489 1.00 60.97 107 SER A CA 1
ATOM 823 C C . SER A 1 107 ? -2.548 2.265 -21.935 1.00 60.97 107 SER A C 1
ATOM 825 O O . SER A 1 107 ? -2.497 2.025 -20.727 1.00 60.97 107 SER A O 1
ATOM 827 N N . LEU A 1 108 ? -1.729 1.692 -22.821 1.00 64.38 108 LEU A N 1
ATOM 828 C CA . LEU A 1 1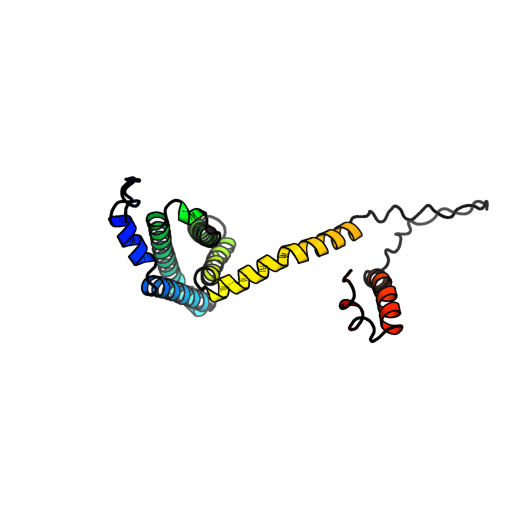08 ? -0.649 0.765 -22.462 1.00 64.38 108 LEU A CA 1
ATOM 829 C C . LEU A 1 108 ? 0.302 1.354 -21.396 1.00 64.38 108 LEU A C 1
ATOM 831 O O . LEU A 1 108 ? 0.874 0.612 -20.598 1.00 64.38 108 LEU A O 1
ATOM 835 N N . SER A 1 109 ? 0.410 2.686 -21.315 1.00 69.31 109 SER A N 1
ATOM 836 C CA . SER A 1 109 ? 1.206 3.397 -20.304 1.00 69.31 109 SER A CA 1
ATOM 837 C C . SER A 1 109 ? 0.577 3.390 -18.906 1.00 69.31 109 SER A C 1
ATOM 839 O O . SER A 1 109 ? 1.265 3.115 -17.924 1.00 69.31 109 SER A O 1
ATOM 841 N N . ILE A 1 110 ? -0.731 3.651 -18.789 1.00 71.62 110 ILE A N 1
ATOM 842 C CA . ILE A 1 110 ? -1.422 3.703 -17.486 1.00 71.62 110 ILE A CA 1
ATOM 843 C C . ILE A 1 110 ? -1.529 2.292 -16.893 1.00 71.62 110 ILE A C 1
ATOM 845 O O . ILE A 1 110 ? -1.353 2.093 -15.692 1.00 71.62 110 ILE A O 1
ATOM 849 N N . LEU A 1 111 ? -1.704 1.288 -17.751 1.00 69.44 111 LEU A N 1
ATOM 850 C CA . LEU A 1 111 ? -1.660 -0.120 -17.368 1.00 69.44 111 LEU A CA 1
ATOM 851 C C . LEU A 1 111 ? -0.371 -0.517 -16.661 1.00 69.44 111 LEU A C 1
ATOM 853 O O . LEU A 1 111 ? -0.400 -1.285 -15.699 1.00 69.44 111 LEU A O 1
ATOM 857 N N . ARG A 1 112 ? 0.756 0.037 -17.108 1.00 74.19 112 ARG A N 1
ATOM 858 C CA . ARG A 1 112 ? 2.052 -0.198 -16.482 1.00 74.19 112 ARG A CA 1
ATOM 859 C C . ARG A 1 112 ? 2.108 0.412 -15.078 1.00 74.19 112 ARG A C 1
ATOM 861 O O . ARG A 1 112 ? 2.593 -0.231 -14.154 1.00 74.19 112 ARG A O 1
ATOM 868 N N . LEU A 1 113 ? 1.538 1.602 -14.889 1.00 77.81 113 LEU A N 1
ATOM 869 C CA . LEU A 1 113 ? 1.448 2.247 -13.575 1.00 77.81 113 LEU A CA 1
ATOM 870 C C . LEU A 1 113 ? 0.556 1.458 -12.609 1.00 77.81 113 LEU A C 1
ATOM 872 O O . LEU A 1 113 ? 0.975 1.207 -11.482 1.00 77.81 113 LEU A O 1
ATOM 876 N N . PHE A 1 114 ? -0.620 0.990 -13.043 1.00 76.38 114 PHE A N 1
ATOM 877 C CA . PHE A 1 114 ? -1.497 0.163 -12.203 1.00 76.38 114 PHE A CA 1
ATOM 878 C C . PHE A 1 114 ? -0.825 -1.129 -11.728 1.00 76.38 114 PHE A C 1
ATOM 880 O O . PHE A 1 114 ? -1.089 -1.576 -10.613 1.00 76.38 114 PHE A O 1
ATOM 887 N N . ARG A 1 115 ? 0.069 -1.717 -12.534 1.00 75.06 115 ARG A N 1
ATOM 888 C CA . ARG A 1 115 ? 0.894 -2.860 -12.113 1.00 75.06 115 ARG A CA 1
ATOM 889 C C . ARG A 1 115 ? 1.864 -2.475 -10.996 1.00 75.06 115 ARG A C 1
ATOM 891 O O . ARG A 1 115 ? 1.912 -3.160 -9.976 1.00 75.06 115 ARG A O 1
ATOM 898 N N . PHE A 1 116 ? 2.569 -1.350 -11.130 1.00 80.44 116 PHE A N 1
ATOM 899 C CA . PHE A 1 116 ? 3.480 -0.858 -10.090 1.00 80.44 116 PHE A CA 1
ATOM 900 C C . PHE A 1 116 ? 2.765 -0.467 -8.792 1.00 80.44 116 PHE A C 1
ATOM 902 O O . PHE A 1 116 ? 3.290 -0.729 -7.711 1.00 80.44 116 PHE A O 1
ATOM 909 N N . LEU A 1 117 ? 1.545 0.081 -8.866 1.00 80.81 117 LEU A N 1
ATOM 910 C CA . LEU A 1 117 ? 0.745 0.406 -7.676 1.00 80.81 117 LEU A CA 1
ATOM 911 C C . LEU A 1 117 ? 0.504 -0.815 -6.778 1.00 80.81 117 LEU A C 1
ATOM 913 O O . LEU A 1 117 ? 0.359 -0.671 -5.569 1.00 80.81 117 LEU A O 1
ATOM 917 N N . ARG A 1 118 ? 0.519 -2.033 -7.327 1.00 77.12 118 ARG A N 1
ATOM 918 C CA . ARG A 1 118 ? 0.360 -3.262 -6.535 1.00 77.12 118 ARG A CA 1
ATOM 919 C C . ARG A 1 118 ? 1.579 -3.571 -5.677 1.00 77.12 118 ARG A C 1
ATOM 921 O O . ARG A 1 118 ? 1.415 -4.157 -4.613 1.00 77.12 118 ARG A O 1
ATOM 928 N N . VAL A 1 119 ? 2.779 -3.142 -6.081 1.00 80.56 119 VAL A N 1
ATOM 929 C CA . VAL A 1 119 ? 3.989 -3.243 -5.244 1.00 80.56 119 VAL A CA 1
ATOM 930 C C . VAL A 1 119 ? 3.826 -2.401 -3.977 1.00 80.56 119 VAL A C 1
ATOM 932 O O . VAL A 1 119 ? 4.293 -2.797 -2.911 1.00 80.56 119 VAL A O 1
ATOM 935 N N . LEU A 1 120 ? 3.071 -1.296 -4.042 1.00 84.12 120 LEU A N 1
ATOM 936 C CA . LEU A 1 120 ? 2.752 -0.486 -2.862 1.00 84.12 120 LEU A CA 1
ATOM 937 C C . LEU A 1 120 ? 1.935 -1.256 -1.819 1.00 84.12 120 LEU A C 1
ATOM 939 O O . LEU A 1 120 ? 1.993 -0.917 -0.642 1.00 84.12 120 LEU A O 1
ATOM 943 N N . ARG A 1 121 ? 1.238 -2.332 -2.201 1.00 79.06 121 ARG A N 1
ATOM 944 C CA . ARG A 1 121 ? 0.564 -3.214 -1.241 1.00 79.06 121 ARG A CA 1
ATOM 945 C C . ARG A 1 121 ? 1.539 -3.887 -0.275 1.00 79.06 121 ARG A C 1
ATOM 947 O O . ARG A 1 121 ? 1.165 -4.232 0.838 1.00 79.06 121 ARG A O 1
ATOM 954 N N . LEU A 1 122 ? 2.811 -4.046 -0.647 1.00 83.88 122 LEU A N 1
ATOM 955 C CA . LEU A 1 122 ? 3.823 -4.541 0.286 1.00 83.88 122 LEU A CA 1
ATOM 956 C C . LEU A 1 122 ? 3.926 -3.626 1.517 1.00 83.88 122 LEU A C 1
ATOM 958 O O . LEU A 1 122 ? 4.029 -4.110 2.641 1.00 83.88 122 LEU A O 1
ATOM 962 N N . ILE A 1 123 ? 3.801 -2.311 1.311 1.00 85.19 123 ILE A N 1
ATOM 963 C CA . ILE A 1 123 ? 3.810 -1.312 2.385 1.00 85.19 123 ILE A CA 1
ATOM 964 C C . ILE A 1 123 ? 2.639 -1.548 3.334 1.00 85.19 123 ILE A C 1
ATOM 966 O O . ILE A 1 123 ? 2.812 -1.503 4.552 1.00 85.19 123 ILE A O 1
ATOM 970 N N . SER A 1 124 ? 1.453 -1.807 2.782 1.00 80.56 124 SER A N 1
ATOM 971 C CA . SER A 1 124 ? 0.258 -2.035 3.579 1.00 80.56 124 SER A CA 1
ATOM 972 C C . SER A 1 124 ? 0.203 -3.431 4.181 1.00 80.56 124 SER A C 1
ATOM 974 O O . SER A 1 124 ? -0.481 -3.594 5.170 1.00 80.56 124 SER A O 1
ATOM 976 N N . VAL A 1 125 ? 0.918 -4.447 3.712 1.00 77.81 125 VAL A N 1
ATOM 977 C CA . VAL A 1 125 ? 0.874 -5.769 4.370 1.00 77.81 125 VAL A CA 1
ATOM 978 C C . VAL A 1 125 ? 2.005 -5.948 5.383 1.00 77.81 125 VAL A C 1
ATOM 980 O O . VAL A 1 125 ? 1.827 -6.644 6.379 1.00 77.81 125 VAL A O 1
ATOM 983 N N . VAL A 1 126 ? 3.146 -5.278 5.196 1.00 84.06 126 VAL A N 1
ATOM 984 C CA . VAL A 1 126 ? 4.302 -5.385 6.094 1.00 84.06 126 VAL A CA 1
ATOM 985 C C . VAL A 1 126 ? 4.201 -4.355 7.232 1.00 84.06 126 VAL A C 1
ATOM 987 O O . VAL A 1 126 ? 4.399 -3.158 7.003 1.00 84.06 126 VAL A O 1
ATOM 990 N N . PRO A 1 127 ? 3.996 -4.773 8.501 1.00 81.06 127 PRO A N 1
ATOM 991 C CA . PRO A 1 127 ? 3.801 -3.839 9.617 1.00 81.06 127 PRO A CA 1
ATOM 992 C C . PRO A 1 127 ? 5.007 -2.928 9.888 1.00 81.06 127 PRO A C 1
ATOM 994 O O . PRO A 1 127 ? 4.861 -1.840 10.446 1.00 81.06 127 PRO A O 1
ATOM 997 N N . GLY A 1 128 ? 6.215 -3.371 9.522 1.00 85.94 128 GLY A N 1
ATOM 998 C CA . GLY A 1 128 ? 7.425 -2.548 9.588 1.00 85.94 128 GLY A CA 1
ATOM 999 C C . GLY A 1 128 ? 7.389 -1.381 8.599 1.00 85.94 128 GLY A C 1
ATOM 1000 O O . GLY A 1 128 ? 7.690 -0.253 8.977 1.00 85.94 128 GLY A O 1
ATOM 1001 N N . MET A 1 129 ? 6.940 -1.623 7.364 1.00 87.44 129 MET A N 1
ATOM 1002 C CA . MET A 1 129 ? 6.834 -0.584 6.335 1.00 87.44 129 MET A CA 1
ATOM 1003 C C . MET A 1 129 ? 5.726 0.415 6.663 1.00 87.44 129 MET A C 1
ATOM 1005 O O . MET A 1 129 ? 5.948 1.618 6.531 1.00 87.44 129 MET A O 1
ATOM 1009 N N . ARG A 1 130 ? 4.583 -0.059 7.186 1.00 89.19 130 ARG A N 1
ATOM 1010 C CA . ARG A 1 130 ? 3.516 0.819 7.698 1.00 89.19 130 ARG A CA 1
ATOM 1011 C C . ARG A 1 130 ? 4.049 1.830 8.708 1.00 89.19 130 ARG A C 1
ATOM 1013 O O . ARG A 1 130 ? 3.770 3.015 8.586 1.00 89.19 130 ARG A O 1
ATOM 1020 N N . ARG A 1 131 ? 4.857 1.381 9.676 1.00 89.06 131 ARG A N 1
ATOM 1021 C CA . ARG A 1 131 ? 5.454 2.261 10.696 1.00 89.06 131 ARG A CA 1
ATOM 1022 C C . ARG A 1 131 ? 6.344 3.338 10.085 1.00 89.06 131 ARG A C 1
ATOM 1024 O O . ARG A 1 131 ? 6.218 4.499 10.458 1.00 89.06 131 ARG A O 1
ATOM 1031 N N . VAL A 1 132 ? 7.204 2.965 9.138 1.00 92.69 132 VAL A N 1
ATOM 1032 C CA . VAL A 1 132 ? 8.087 3.916 8.443 1.00 92.69 132 VAL A CA 1
ATOM 1033 C C . VAL A 1 132 ? 7.268 4.957 7.682 1.00 92.69 132 VAL A C 1
ATOM 1035 O O . VAL A 1 132 ? 7.519 6.153 7.798 1.00 92.69 132 VAL A O 1
ATOM 1038 N N . VAL A 1 133 ? 6.250 4.517 6.946 1.00 91.81 133 VAL A N 1
ATOM 1039 C CA . VAL A 1 133 ? 5.399 5.412 6.159 1.00 91.81 133 VAL A CA 1
ATOM 1040 C C . VAL A 1 133 ? 4.534 6.301 7.055 1.00 91.81 133 VAL A C 1
ATOM 1042 O O . VAL A 1 133 ? 4.433 7.496 6.795 1.00 91.81 133 VAL A O 1
ATOM 1045 N N . SER A 1 134 ? 3.985 5.783 8.157 1.00 90.56 134 SER A N 1
ATOM 1046 C CA . SER A 1 134 ? 3.311 6.607 9.167 1.00 90.56 134 SER A CA 1
ATOM 1047 C C . SER A 1 134 ? 4.241 7.669 9.746 1.00 90.56 134 SER A C 1
ATOM 1049 O O . SER A 1 134 ? 3.840 8.824 9.836 1.00 90.56 134 SER A O 1
ATOM 1051 N N . ALA A 1 135 ? 5.482 7.313 10.089 1.00 92.50 135 ALA A N 1
ATOM 1052 C CA . ALA A 1 135 ? 6.462 8.276 10.583 1.00 92.50 135 ALA A CA 1
ATOM 1053 C C . ALA A 1 135 ? 6.758 9.367 9.538 1.00 92.50 135 ALA A C 1
ATOM 1055 O O . ALA A 1 135 ? 6.813 10.550 9.871 1.00 92.50 135 ALA A O 1
ATOM 1056 N N . LEU A 1 136 ? 6.853 8.999 8.257 1.00 93.75 136 LEU A N 1
ATOM 1057 C CA . LEU A 1 136 ? 6.993 9.973 7.177 1.00 93.75 136 LEU A CA 1
ATOM 1058 C C . LEU A 1 136 ? 5.787 10.923 7.115 1.00 93.75 136 LEU A C 1
ATOM 1060 O O . LEU A 1 136 ? 5.969 12.138 7.081 1.00 93.75 136 LEU A O 1
ATOM 1064 N N . PHE A 1 137 ? 4.563 10.391 7.179 1.00 93.00 137 PHE A N 1
ATOM 1065 C CA . PHE A 1 137 ? 3.344 11.204 7.210 1.00 93.00 137 PHE A CA 1
ATOM 1066 C C . PHE A 1 137 ? 3.282 12.137 8.426 1.00 93.00 137 PHE A C 1
ATOM 1068 O O . PHE A 1 137 ? 2.809 13.263 8.291 1.00 93.00 137 PHE A O 1
ATOM 1075 N N . THR A 1 138 ? 3.816 11.740 9.587 1.00 91.62 138 THR A N 1
ATOM 1076 C CA . THR A 1 138 ? 3.878 12.627 10.765 1.00 91.62 138 THR A CA 1
ATOM 1077 C C . THR A 1 138 ? 4.820 13.820 10.593 1.00 91.62 138 THR A C 1
ATOM 1079 O O . THR A 1 138 ? 4.627 14.836 11.254 1.00 91.62 138 THR A O 1
ATOM 1082 N N . ALA A 1 139 ? 5.799 13.745 9.686 1.00 93.69 139 ALA A N 1
ATOM 1083 C CA . ALA A 1 139 ? 6.693 14.863 9.384 1.00 93.69 139 ALA A CA 1
ATOM 1084 C C . ALA A 1 139 ? 6.086 15.871 8.389 1.00 93.69 139 ALA A C 1
ATOM 1086 O O . ALA A 1 139 ? 6.508 17.030 8.350 1.00 93.69 139 ALA A O 1
ATOM 1087 N N . ILE A 1 140 ? 5.080 15.458 7.603 1.00 94.88 140 ILE A N 1
ATOM 1088 C CA . ILE A 1 140 ? 4.460 16.300 6.568 1.00 94.88 140 ILE A CA 1
ATOM 1089 C C . ILE A 1 140 ? 3.909 17.617 7.131 1.00 94.88 140 ILE A C 1
ATOM 1091 O O . ILE A 1 140 ? 4.230 18.641 6.540 1.00 94.88 140 ILE A O 1
ATOM 1095 N N . PRO A 1 141 ? 3.176 17.668 8.261 1.00 92.12 141 PRO A N 1
ATOM 1096 C CA . PRO A 1 141 ? 2.683 18.930 8.820 1.00 92.12 141 PRO A CA 1
ATOM 1097 C C . PRO A 1 141 ? 3.784 19.977 9.085 1.00 92.12 141 PRO A C 1
ATOM 1099 O O . PRO A 1 141 ? 3.608 21.175 8.829 1.00 92.12 141 PRO A O 1
ATOM 1102 N N . GLY A 1 142 ? 4.951 19.531 9.562 1.00 91.06 142 GLY A N 1
ATOM 1103 C CA . GLY A 1 142 ? 6.110 20.403 9.769 1.00 91.06 142 GLY A CA 1
ATOM 1104 C C . GLY A 1 142 ? 6.673 20.925 8.446 1.00 91.06 142 GLY A C 1
ATOM 1105 O O . GLY A 1 142 ? 6.897 22.128 8.293 1.00 91.06 142 GLY A O 1
ATOM 1106 N N . LEU A 1 143 ? 6.811 20.039 7.455 1.00 93.75 143 LEU A N 1
ATOM 1107 C CA . LEU A 1 143 ? 7.245 20.402 6.104 1.00 93.75 143 LEU A CA 1
ATOM 1108 C C . LEU A 1 143 ? 6.256 21.343 5.412 1.00 93.75 143 LEU A C 1
ATOM 1110 O O . LEU A 1 143 ? 6.682 22.301 4.777 1.00 93.75 143 LEU A O 1
ATOM 1114 N N . THR A 1 144 ? 4.948 21.124 5.563 1.00 93.88 144 THR A N 1
ATOM 1115 C CA . THR A 1 144 ? 3.923 21.998 4.984 1.00 93.88 144 THR A CA 1
ATOM 1116 C C . THR A 1 144 ? 3.981 23.392 5.586 1.00 93.88 144 THR A C 1
ATOM 1118 O O . THR A 1 144 ? 3.829 24.362 4.858 1.00 93.88 144 THR A O 1
ATOM 1121 N N . SER A 1 145 ? 4.272 23.517 6.884 1.00 91.44 145 SER A N 1
ATOM 1122 C CA . SER A 1 145 ? 4.391 24.824 7.540 1.00 91.44 145 SER A CA 1
ATOM 1123 C C . SER A 1 145 ? 5.593 25.609 7.002 1.00 91.44 145 SER A C 1
ATOM 1125 O O . SER A 1 145 ? 5.467 26.780 6.645 1.00 91.44 145 SER A O 1
ATOM 1127 N N . ALA A 1 146 ? 6.745 24.945 6.860 1.00 92.69 146 ALA A N 1
ATOM 1128 C CA . ALA A 1 146 ? 7.932 25.533 6.240 1.00 92.69 146 ALA A CA 1
ATOM 1129 C C . ALA A 1 146 ? 7.699 25.886 4.760 1.00 92.69 146 ALA A C 1
ATOM 1131 O O . ALA A 1 146 ? 8.083 26.967 4.314 1.00 92.69 146 ALA A O 1
ATOM 1132 N N . LEU A 1 147 ? 7.030 25.004 4.010 1.00 94.38 147 LEU A N 1
ATOM 1133 C CA . LEU A 1 147 ? 6.691 25.222 2.606 1.00 94.38 147 LEU A CA 1
ATOM 1134 C C . LEU A 1 147 ? 5.743 26.413 2.434 1.00 94.38 147 LEU A C 1
ATOM 1136 O O . LEU A 1 147 ? 5.965 27.234 1.552 1.00 94.38 147 LEU A O 1
ATOM 1140 N N . VAL A 1 148 ? 4.725 26.549 3.286 1.00 93.00 148 VAL A N 1
ATOM 1141 C CA . VAL A 1 148 ? 3.794 27.687 3.261 1.00 93.00 148 VAL A CA 1
ATOM 1142 C C . VAL A 1 148 ? 4.524 28.997 3.550 1.00 93.00 148 VAL A C 1
ATOM 1144 O O . VAL A 1 148 ? 4.308 29.966 2.830 1.00 93.00 148 VAL A O 1
ATOM 1147 N N . LEU A 1 149 ? 5.423 29.041 4.541 1.00 89.62 149 LEU A N 1
ATOM 1148 C CA . LEU A 1 149 ? 6.232 30.236 4.817 1.00 89.62 149 LEU A CA 1
ATOM 1149 C C . LEU A 1 149 ? 7.145 30.597 3.639 1.00 89.62 149 LEU A C 1
ATOM 1151 O O . LEU A 1 149 ? 7.238 31.768 3.266 1.00 89.62 149 LEU A O 1
ATOM 1155 N N . LEU A 1 150 ? 7.779 29.594 3.027 1.00 89.12 150 LEU A N 1
ATOM 1156 C CA . LEU A 1 150 ? 8.602 29.783 1.838 1.00 89.12 150 LEU A CA 1
ATOM 1157 C C . LEU A 1 150 ? 7.762 30.350 0.688 1.00 89.12 150 LEU A C 1
ATOM 1159 O O . LEU A 1 150 ? 8.115 31.384 0.127 1.00 89.12 150 LEU A O 1
ATOM 1163 N N . LEU A 1 151 ? 6.623 29.731 0.378 1.00 89.94 151 LEU A N 1
ATOM 1164 C CA . LEU A 1 151 ? 5.725 30.191 -0.678 1.00 89.94 151 LEU A CA 1
ATOM 1165 C C . LEU A 1 151 ? 5.165 31.587 -0.388 1.00 89.94 151 LEU A C 1
ATOM 1167 O O . LEU A 1 151 ? 5.124 32.400 -1.300 1.00 89.94 151 LEU A O 1
ATOM 1171 N N . LEU A 1 152 ? 4.815 31.914 0.860 1.00 86.75 152 LEU A N 1
ATOM 1172 C CA . LEU A 1 152 ? 4.357 33.251 1.255 1.00 86.75 152 LEU A CA 1
ATOM 1173 C C . LEU A 1 152 ? 5.447 34.312 1.043 1.00 86.75 152 LEU A C 1
ATOM 1175 O O . LEU A 1 152 ? 5.155 35.418 0.587 1.00 86.75 152 LEU A O 1
ATOM 1179 N N . SER A 1 153 ? 6.704 33.973 1.344 1.00 81.00 153 SER A N 1
ATOM 1180 C CA . SER A 1 153 ? 7.843 34.871 1.131 1.00 81.00 153 SER A CA 1
ATOM 1181 C C . SER A 1 153 ? 8.099 35.155 -0.354 1.00 81.00 153 SER A C 1
ATOM 1183 O O . SER A 1 153 ? 8.510 36.261 -0.701 1.00 81.00 153 SER A O 1
ATOM 1185 N N . LEU A 1 154 ? 7.802 34.182 -1.223 1.00 81.19 154 LEU A N 1
ATOM 1186 C CA . LEU A 1 154 ? 7.935 34.285 -2.679 1.00 81.19 154 LEU A CA 1
ATOM 1187 C C . LEU A 1 154 ? 6.681 34.865 -3.354 1.00 81.19 154 LEU A C 1
ATOM 1189 O O . LEU A 1 154 ? 6.780 35.443 -4.429 1.00 81.19 154 LEU A O 1
ATOM 1193 N N . TYR A 1 155 ? 5.510 34.726 -2.728 1.00 79.38 155 TYR A N 1
ATOM 1194 C CA . TYR A 1 155 ? 4.219 35.198 -3.239 1.00 79.38 155 TYR A CA 1
ATOM 1195 C C . TYR A 1 155 ? 4.104 36.724 -3.235 1.00 79.38 155 TYR A C 1
ATOM 1197 O O . TYR A 1 155 ? 3.294 37.274 -3.981 1.00 79.38 155 TYR A O 1
ATOM 1205 N N . ARG A 1 156 ? 4.903 37.436 -2.425 1.00 71.94 156 ARG A N 1
ATOM 1206 C CA . ARG A 1 156 ? 4.882 38.901 -2.441 1.00 71.94 156 ARG A CA 1
ATOM 1207 C C . ARG A 1 156 ? 5.271 39.367 -3.852 1.00 71.94 156 ARG A C 1
ATOM 1209 O O . ARG A 1 156 ? 6.404 39.101 -4.258 1.00 71.94 156 ARG A O 1
ATOM 1216 N N . PRO A 1 157 ? 4.382 40.041 -4.609 1.00 56.31 157 PRO A N 1
ATOM 1217 C CA . PRO A 1 157 ? 4.719 40.472 -5.953 1.00 56.31 157 PRO A CA 1
ATOM 1218 C C . PRO A 1 157 ? 5.945 41.379 -5.865 1.00 56.31 157 PRO A C 1
ATOM 1220 O O . PRO A 1 157 ? 5.949 42.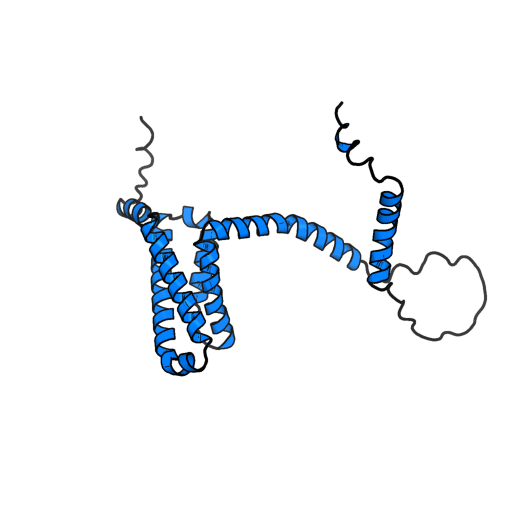375 -5.134 1.00 56.31 157 PRO A O 1
ATOM 1223 N N . VAL A 1 158 ? 7.001 40.993 -6.583 1.00 56.44 158 VAL A N 1
ATOM 1224 C CA . VAL A 1 158 ? 8.245 41.746 -6.802 1.00 56.44 158 VAL A CA 1
ATOM 1225 C C . VAL A 1 158 ? 7.904 42.997 -7.627 1.00 56.44 158 VAL A C 1
ATOM 1227 O O . VAL A 1 158 ? 8.214 43.109 -8.804 1.00 56.44 158 VAL A O 1
ATOM 1230 N N . GLY A 1 159 ? 7.142 43.908 -7.029 1.00 55.03 159 GLY A N 1
ATOM 1231 C CA . GLY A 1 159 ? 6.586 45.096 -7.675 1.00 55.03 159 GLY A CA 1
ATOM 1232 C C . GLY A 1 159 ? 6.281 46.243 -6.709 1.00 55.03 159 GLY A C 1
ATOM 1233 O O . GLY A 1 159 ? 5.993 47.347 -7.154 1.00 55.03 159 GLY A O 1
ATOM 1234 N N . GLN A 1 160 ? 6.399 46.033 -5.391 1.00 51.91 160 GLN A N 1
ATOM 1235 C CA . GLN A 1 160 ? 6.196 47.080 -4.379 1.00 51.91 160 GLN A CA 1
ATOM 1236 C C . GLN A 1 160 ? 7.418 47.259 -3.459 1.00 51.91 160 GLN A C 1
ATOM 1238 O O . GLN A 1 160 ? 7.314 47.352 -2.241 1.00 51.91 160 GLN A O 1
ATOM 1243 N N . CYS A 1 161 ? 8.611 47.335 -4.046 1.00 55.12 161 CYS A N 1
ATOM 1244 C CA . CYS A 1 161 ? 9.765 47.992 -3.421 1.00 55.12 161 CYS A CA 1
ATOM 1245 C C . CYS A 1 161 ? 10.397 48.959 -4.430 1.00 55.12 161 CYS A C 1
ATOM 1247 O O . CYS A 1 161 ? 11.559 48.854 -4.798 1.00 55.12 161 CYS A O 1
ATOM 1249 N N . SER A 1 162 ? 9.599 49.888 -4.943 1.00 52.16 162 SER A N 1
ATOM 1250 C CA . SER A 1 162 ? 10.078 51.100 -5.609 1.00 52.16 162 SER A CA 1
ATOM 1251 C C . SER A 1 162 ? 9.119 52.204 -5.197 1.00 52.16 162 SER A C 1
ATOM 1253 O O . SER A 1 162 ? 8.001 52.265 -5.694 1.00 52.16 162 SER A O 1
ATOM 1255 N N . GLY A 1 163 ? 9.493 52.989 -4.188 1.00 51.59 163 GLY A N 1
ATOM 1256 C CA . GLY A 1 163 ? 8.606 54.033 -3.670 1.00 51.59 163 GLY A CA 1
ATOM 1257 C C . GLY A 1 163 ? 8.884 54.531 -2.255 1.00 51.59 163 GLY A C 1
ATOM 1258 O O . GLY A 1 163 ? 7.984 55.078 -1.635 1.00 51.59 163 GLY A O 1
ATOM 1259 N N . VAL A 1 164 ? 10.091 54.358 -1.720 1.00 52.41 164 VAL A N 1
ATOM 1260 C CA . VAL A 1 164 ? 10.572 55.156 -0.587 1.00 52.41 164 VAL A CA 1
ATOM 1261 C C . VAL A 1 164 ? 11.953 55.651 -0.992 1.00 52.41 164 VAL A C 1
ATOM 1263 O O . VAL A 1 164 ? 12.773 54.849 -1.421 1.00 52.41 164 VAL A O 1
ATOM 1266 N N . HIS A 1 165 ? 12.158 56.965 -0.889 1.00 51.94 165 HIS A N 1
ATOM 1267 C CA . HIS A 1 165 ? 13.272 57.778 -1.406 1.00 51.94 165 HIS A CA 1
ATOM 1268 C C . HIS A 1 165 ? 13.047 58.405 -2.790 1.00 51.94 165 HIS A C 1
ATOM 1270 O O . HIS A 1 165 ? 13.644 58.012 -3.783 1.00 51.94 165 HIS A O 1
ATOM 1276 N N . ALA A 1 166 ? 12.244 59.470 -2.814 1.00 46.75 166 ALA A N 1
ATOM 1277 C CA . ALA A 1 166 ? 12.496 60.610 -3.695 1.00 46.75 166 ALA A CA 1
ATOM 1278 C C . ALA A 1 166 ? 11.953 61.892 -3.040 1.00 46.75 166 ALA A C 1
ATOM 1280 O O . ALA A 1 166 ? 10.903 62.408 -3.407 1.00 46.75 166 ALA A O 1
ATOM 1281 N N . GLY A 1 167 ? 12.660 62.373 -2.015 1.00 47.75 167 GLY A N 1
ATOM 1282 C CA . GLY A 1 167 ? 12.712 63.802 -1.721 1.00 47.75 167 GLY A CA 1
ATOM 1283 C C . GLY A 1 167 ? 13.945 64.357 -2.431 1.00 47.75 167 GLY A C 1
ATOM 1284 O O . GLY A 1 167 ? 15.040 63.850 -2.196 1.00 47.75 167 GLY A O 1
ATOM 1285 N N . GLY A 1 168 ? 13.759 65.339 -3.313 1.00 37.09 168 GLY A N 1
ATOM 1286 C CA . GLY A 1 168 ? 14.846 66.047 -3.995 1.00 37.09 168 GLY A CA 1
ATOM 1287 C C . GLY A 1 168 ? 14.529 66.366 -5.455 1.00 37.09 168 GLY A C 1
ATOM 1288 O O . GLY A 1 168 ? 14.535 65.482 -6.306 1.00 37.09 168 GLY A O 1
ATOM 1289 N N . GLU A 1 169 ? 14.255 67.639 -5.733 1.00 46.12 169 GLU A N 1
ATOM 1290 C CA . GLU A 1 169 ? 14.104 68.215 -7.072 1.00 46.12 169 GLU A CA 1
ATOM 1291 C C . GLU A 1 169 ? 15.417 68.128 -7.883 1.00 46.12 169 GLU A C 1
ATOM 1293 O O . GLU A 1 169 ? 16.492 68.439 -7.373 1.00 46.12 169 GLU A O 1
ATOM 1298 N N . GLY A 1 170 ? 15.334 67.750 -9.167 1.00 35.69 170 GLY A N 1
ATOM 1299 C CA . GLY A 1 170 ? 16.447 67.799 -10.130 1.00 35.69 170 GLY A CA 1
ATOM 1300 C C . GLY A 1 170 ? 16.014 67.392 -11.555 1.00 35.69 170 GLY A C 1
ATOM 1301 O O . GLY A 1 170 ? 15.154 66.522 -11.681 1.00 35.69 170 GLY A O 1
ATOM 1302 N N . PRO A 1 171 ? 16.511 68.038 -12.636 1.00 48.44 171 PRO A N 1
ATOM 1303 C CA . PRO A 1 171 ? 15.733 68.243 -13.862 1.00 48.44 171 PRO A CA 1
ATOM 1304 C C . PRO A 1 171 ? 15.892 67.181 -14.969 1.00 48.44 171 PRO A C 1
ATOM 1306 O O . PRO A 1 171 ? 16.837 66.403 -15.018 1.00 48.44 171 PRO A O 1
ATOM 1309 N N . ARG A 1 172 ? 14.914 67.240 -15.888 1.00 50.31 172 ARG A N 1
ATOM 1310 C CA . ARG A 1 172 ? 14.692 66.479 -17.134 1.00 50.31 172 ARG A CA 1
ATOM 1311 C C . ARG A 1 172 ? 15.953 65.993 -17.871 1.00 50.31 172 ARG A C 1
ATOM 1313 O O . ARG A 1 172 ? 16.745 66.802 -18.342 1.00 50.31 172 ARG A O 1
ATOM 1320 N N . GLY A 1 173 ? 15.990 64.685 -18.147 1.00 39.31 173 GLY A N 1
ATOM 1321 C CA . GLY A 1 173 ? 16.861 64.062 -19.147 1.00 39.31 173 GLY A CA 1
ATOM 1322 C C . GLY A 1 173 ? 16.502 62.594 -19.420 1.00 39.31 173 GLY A C 1
ATOM 1323 O O . GLY A 1 173 ? 16.707 61.742 -18.569 1.00 39.31 173 GLY A O 1
ATOM 1324 N N . SER A 1 174 ? 15.968 62.338 -20.620 1.00 35.16 174 SER A N 1
ATOM 1325 C CA . SER A 1 174 ? 15.910 61.061 -21.365 1.00 35.16 174 SER A CA 1
ATOM 1326 C C . SER A 1 174 ? 15.347 59.800 -20.686 1.00 35.16 174 SER A C 1
ATOM 1328 O O . SER A 1 174 ? 16.029 59.071 -19.970 1.00 35.16 174 SER A O 1
ATOM 1330 N N . ALA A 1 175 ? 14.115 59.472 -21.076 1.00 47.84 175 ALA A N 1
ATOM 1331 C CA . ALA A 1 175 ? 13.520 58.151 -20.969 1.00 47.84 175 ALA A CA 1
ATOM 1332 C C . ALA A 1 175 ? 14.210 57.159 -21.918 1.00 47.84 175 ALA A C 1
ATOM 1334 O O 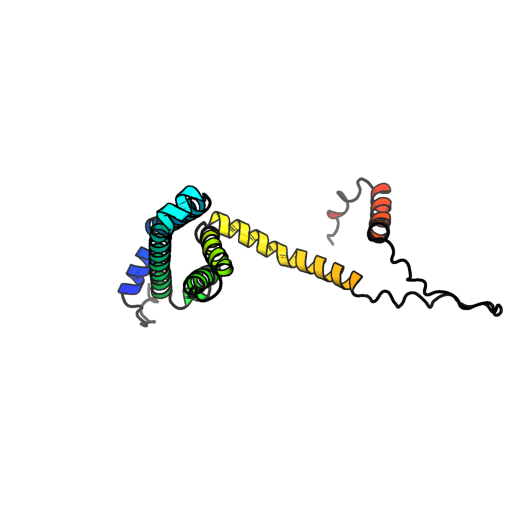. ALA A 1 175 ? 14.009 57.262 -23.124 1.00 47.84 175 ALA A O 1
ATOM 1335 N N . HIS A 1 176 ? 14.935 56.166 -21.394 1.00 40.09 176 HIS A N 1
ATOM 1336 C CA . HIS A 1 176 ? 15.252 54.946 -22.136 1.00 40.09 176 HIS A CA 1
ATOM 1337 C C . HIS A 1 176 ? 15.308 53.714 -21.224 1.00 40.09 176 HIS A C 1
ATOM 1339 O O . HIS A 1 176 ? 15.960 53.720 -20.187 1.00 40.09 176 HIS A O 1
ATOM 1345 N N . GLN A 1 177 ? 14.694 52.648 -21.747 1.00 37.94 177 GLN A N 1
ATOM 1346 C CA . GLN A 1 177 ? 14.934 51.227 -21.484 1.00 37.94 177 GLN A CA 1
ATOM 1347 C C . GLN A 1 177 ? 14.306 50.621 -20.225 1.00 37.94 177 GLN A C 1
ATOM 1349 O O . GLN A 1 177 ? 14.599 50.975 -19.088 1.00 37.94 177 GLN A O 1
ATOM 1354 N N . GLY A 1 178 ? 13.433 49.641 -20.485 1.00 43.38 178 GLY A N 1
ATOM 1355 C CA . GLY A 1 178 ? 12.819 48.765 -19.501 1.00 43.38 178 GLY A CA 1
ATOM 1356 C C . GLY A 1 178 ? 13.876 47.953 -18.769 1.00 43.38 178 GLY A C 1
ATOM 1357 O O . GLY A 1 178 ? 14.212 46.842 -19.170 1.00 43.38 178 GLY A O 1
ATOM 1358 N N . ALA A 1 179 ? 14.385 48.523 -17.683 1.00 39.50 179 ALA A N 1
ATOM 1359 C CA . ALA A 1 179 ? 15.160 47.799 -16.703 1.00 39.50 179 ALA A CA 1
ATOM 1360 C C . ALA A 1 179 ? 14.228 46.776 -16.047 1.00 39.50 179 ALA A C 1
ATOM 1362 O O . ALA A 1 179 ? 13.442 47.097 -15.154 1.00 39.50 179 ALA A O 1
ATOM 1363 N N . SER A 1 180 ? 14.308 45.528 -16.507 1.00 46.66 180 SER A N 1
ATOM 1364 C CA . SER A 1 180 ? 13.982 44.384 -15.670 1.00 46.66 180 SER A CA 1
ATOM 1365 C C . SER A 1 180 ? 14.767 44.560 -14.375 1.00 46.66 180 SER A C 1
ATOM 1367 O O . SER A 1 180 ? 15.993 44.429 -14.376 1.00 46.66 180 SER A O 1
ATOM 1369 N N . VAL A 1 181 ? 14.072 44.937 -13.303 1.00 52.94 181 VAL A N 1
ATOM 1370 C CA . VAL A 1 181 ? 14.630 44.993 -11.952 1.00 52.94 181 VAL A CA 1
ATOM 1371 C C . VAL A 1 181 ? 15.384 43.676 -11.733 1.00 52.94 181 VAL A C 1
ATOM 1373 O O . VAL A 1 181 ? 14.757 42.619 -11.862 1.00 52.94 181 VAL A O 1
ATOM 1376 N N . PRO A 1 182 ? 16.706 43.685 -11.470 1.00 52.34 182 PRO A N 1
ATOM 1377 C CA . PRO A 1 182 ? 17.413 42.457 -11.160 1.00 52.34 182 PRO A CA 1
ATOM 1378 C C . PRO A 1 182 ? 16.852 41.981 -9.826 1.00 52.34 182 PRO A C 1
ATOM 1380 O O . PRO A 1 182 ? 17.084 42.591 -8.782 1.00 52.34 182 PRO A O 1
ATOM 1383 N N . TRP A 1 183 ? 16.036 40.932 -9.862 1.00 54.62 183 TRP A N 1
ATOM 1384 C CA . TRP A 1 183 ? 15.698 40.208 -8.650 1.00 54.62 183 TRP A CA 1
ATOM 1385 C C . TRP A 1 183 ? 17.029 39.751 -8.031 1.00 54.62 183 TRP A C 1
ATOM 1387 O O . TRP A 1 183 ? 17.901 39.282 -8.773 1.00 54.62 183 TRP A O 1
ATOM 1397 N N . PRO A 1 184 ? 17.231 39.915 -6.709 1.00 58.28 184 PRO A N 1
ATOM 1398 C CA . PRO A 1 184 ? 18.413 39.378 -6.057 1.00 58.28 184 PRO A CA 1
ATOM 1399 C C . PRO A 1 184 ? 18.492 37.904 -6.411 1.00 58.28 184 PRO A C 1
ATOM 1401 O O . PRO A 1 184 ? 17.506 37.186 -6.225 1.00 58.28 184 PRO A O 1
ATOM 1404 N N . SER A 1 185 ? 19.628 37.454 -6.940 1.00 62.97 185 SER A N 1
ATOM 1405 C CA . SER A 1 185 ? 19.774 36.042 -7.291 1.00 62.97 185 SER A CA 1
ATOM 1406 C C . SER A 1 185 ? 19.402 35.184 -6.073 1.00 62.97 185 SER A C 1
ATOM 1408 O O . SER A 1 185 ? 19.601 35.612 -4.933 1.00 62.97 185 SER A O 1
ATOM 1410 N N . THR A 1 186 ? 18.884 33.9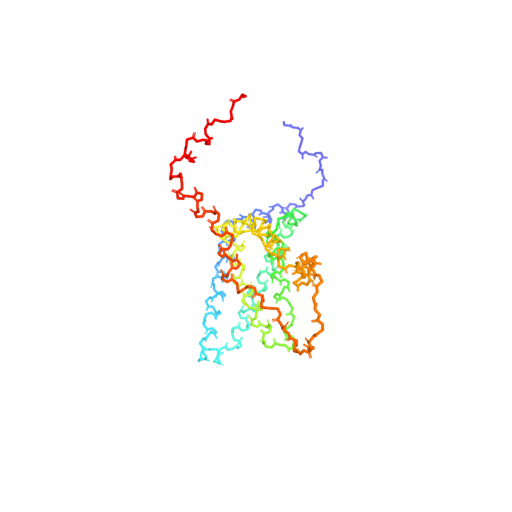65 -6.255 1.00 57.28 186 THR A N 1
ATOM 1411 C CA . THR A 1 186 ? 18.466 33.095 -5.132 1.00 57.28 186 THR A CA 1
ATOM 1412 C C . THR A 1 186 ? 19.572 32.982 -4.069 1.00 57.28 186 THR A C 1
ATOM 1414 O O . THR A 1 186 ? 19.309 32.888 -2.872 1.00 57.28 186 THR A O 1
ATOM 1417 N N . ARG A 1 187 ? 20.833 33.094 -4.509 1.00 55.78 187 ARG A N 1
ATOM 1418 C CA . ARG A 1 187 ? 22.042 33.165 -3.687 1.00 55.78 187 ARG A CA 1
ATOM 1419 C C . ARG A 1 187 ? 22.098 34.392 -2.762 1.00 55.78 187 ARG A C 1
ATOM 1421 O O . ARG A 1 187 ? 22.459 34.249 -1.597 1.00 55.78 187 ARG A O 1
ATOM 1428 N N . GLU A 1 188 ? 21.765 35.581 -3.249 1.00 64.31 188 GLU A N 1
ATOM 1429 C CA . GLU A 1 188 ? 21.797 36.824 -2.469 1.00 64.31 188 GLU A CA 1
ATOM 1430 C C . GLU A 1 188 ? 20.692 36.859 -1.419 1.00 64.31 188 GLU A C 1
ATOM 1432 O O . GLU A 1 188 ? 20.953 37.220 -0.270 1.00 64.31 188 GLU A O 1
ATOM 1437 N N . GLN A 1 189 ? 19.499 36.385 -1.777 1.00 66.38 189 GLN A N 1
ATOM 1438 C CA . GLN A 1 189 ? 18.376 36.282 -0.853 1.00 66.38 189 GLN A CA 1
ATOM 1439 C C . GLN A 1 189 ? 18.680 35.280 0.269 1.00 66.38 189 GLN A C 1
ATOM 1441 O O . GLN A 1 189 ? 18.539 35.617 1.436 1.00 66.38 189 GLN A O 1
ATOM 1446 N N . ILE A 1 190 ? 19.220 34.095 -0.041 1.00 63.09 190 ILE A N 1
ATOM 1447 C CA . ILE A 1 190 ? 19.677 33.147 0.992 1.00 63.09 190 ILE A CA 1
ATOM 1448 C C . ILE A 1 190 ? 20.760 33.783 1.880 1.00 63.09 190 ILE A C 1
ATOM 1450 O O . ILE A 1 190 ? 20.737 33.624 3.100 1.00 63.09 190 ILE A O 1
ATOM 1454 N N . SER A 1 191 ? 21.693 34.545 1.299 1.00 66.38 191 SER A N 1
ATOM 1455 C CA . SER A 1 191 ? 22.773 35.165 2.069 1.00 66.38 191 SER A CA 1
ATOM 1456 C C . SER A 1 191 ? 22.277 36.193 3.092 1.00 66.38 191 SER A C 1
ATOM 1458 O O . SER A 1 191 ? 22.861 36.286 4.170 1.00 66.38 191 SER A O 1
ATOM 1460 N N . SER A 1 192 ? 21.197 36.930 2.804 1.00 70.88 192 SER A N 1
ATOM 1461 C CA . SER A 1 192 ? 20.657 37.936 3.728 1.00 70.88 192 SER A CA 1
ATOM 1462 C C . SER A 1 192 ? 19.974 37.309 4.945 1.00 70.88 192 SER A C 1
ATOM 1464 O O . SER A 1 192 ? 20.076 37.863 6.034 1.00 70.88 192 SER A O 1
ATOM 1466 N N . TRP A 1 193 ? 19.369 36.124 4.802 1.00 63.56 193 TRP A N 1
ATOM 1467 C CA . TRP A 1 193 ? 18.841 35.347 5.931 1.00 63.56 193 TRP A CA 1
ATOM 1468 C C . TRP A 1 193 ? 19.945 34.648 6.734 1.00 63.56 193 TRP A C 1
ATOM 1470 O O . TRP A 1 193 ? 19.849 34.534 7.955 1.00 63.56 193 TRP A O 1
ATOM 1480 N N . VAL A 1 194 ? 21.013 34.193 6.070 1.00 70.38 194 VAL A N 1
ATOM 1481 C CA . VAL A 1 194 ? 22.115 33.451 6.709 1.00 70.38 194 VAL A CA 1
ATOM 1482 C C . VAL A 1 194 ? 23.072 34.368 7.477 1.00 70.38 194 VAL A C 1
ATOM 1484 O O . VAL A 1 194 ? 23.618 33.950 8.497 1.00 70.38 194 VAL A O 1
ATOM 1487 N N . LYS A 1 195 ? 23.294 35.607 7.021 1.00 72.31 195 LYS A N 1
ATOM 1488 C CA . LYS A 1 195 ? 24.238 36.552 7.648 1.00 72.31 195 LYS A CA 1
ATOM 1489 C C . LYS A 1 195 ? 23.914 36.857 9.124 1.00 72.31 195 LYS A C 1
ATOM 1491 O O . LYS A 1 195 ? 24.800 36.630 9.946 1.00 72.31 195 LYS A O 1
ATOM 1496 N N . PRO A 1 196 ? 22.671 37.216 9.509 1.00 68.06 196 PRO A N 1
ATOM 1497 C CA . PRO A 1 196 ? 22.322 37.463 10.910 1.00 68.06 196 PRO A CA 1
ATOM 1498 C C . PRO A 1 196 ? 22.526 36.239 11.810 1.00 68.06 196 PRO A C 1
ATOM 1500 O O . PRO A 1 196 ? 22.918 36.370 12.968 1.00 68.06 196 PRO A O 1
ATOM 1503 N N . TRP A 1 197 ? 22.275 35.038 11.279 1.00 58.34 197 TRP A N 1
ATOM 1504 C CA . TRP A 1 197 ? 22.512 33.780 11.989 1.00 58.34 197 TRP A CA 1
ATOM 1505 C C . TRP A 1 197 ? 24.002 33.496 12.164 1.00 58.34 197 TRP A C 1
ATOM 1507 O O . TRP A 1 197 ? 24.439 33.163 13.262 1.00 58.34 197 TRP A O 1
ATOM 1517 N N . ARG A 1 198 ? 24.795 33.679 11.104 1.00 64.75 198 ARG A N 1
ATOM 1518 C CA . ARG A 1 198 ? 26.253 33.513 11.132 1.00 64.75 198 ARG A CA 1
ATOM 1519 C C . ARG A 1 198 ? 26.894 34.455 12.146 1.00 64.75 198 ARG A C 1
ATOM 1521 O O . ARG A 1 198 ? 27.691 33.993 12.953 1.00 64.75 198 ARG A O 1
ATOM 1528 N N . GLU A 1 199 ? 26.499 35.725 12.133 1.00 65.81 199 GLU A N 1
ATOM 1529 C CA . GLU A 1 199 ? 26.991 36.752 13.057 1.00 65.81 199 GLU A CA 1
ATOM 1530 C C . GLU A 1 199 ? 26.623 36.421 14.511 1.00 65.81 199 GLU A C 1
ATOM 1532 O O . GLU A 1 199 ? 27.460 36.506 15.413 1.00 65.81 199 GLU A O 1
ATOM 1537 N N . ARG A 1 200 ? 25.397 35.936 14.749 1.00 55.41 200 ARG A N 1
ATOM 1538 C CA . ARG A 1 200 ? 24.940 35.527 16.084 1.00 55.41 200 ARG A CA 1
ATOM 1539 C C . ARG A 1 200 ? 25.649 34.270 16.602 1.00 55.41 200 ARG A C 1
ATOM 1541 O O . ARG A 1 200 ? 25.955 34.203 17.789 1.00 55.41 200 ARG A O 1
ATOM 1548 N N . CYS A 1 201 ? 25.967 33.312 15.730 1.00 53.41 201 CYS A N 1
ATOM 1549 C CA . CYS A 1 201 ? 26.752 32.122 16.078 1.00 53.41 201 CYS A CA 1
ATOM 1550 C C . CYS A 1 201 ? 28.238 32.434 16.325 1.00 53.41 201 CYS A C 1
ATOM 1552 O O . CYS A 1 201 ? 28.849 31.801 17.182 1.00 53.41 201 CYS A O 1
ATOM 1554 N N . SER A 1 202 ? 28.823 33.421 15.635 1.00 58.06 202 SER A N 1
ATOM 1555 C CA . SER A 1 202 ? 30.223 33.817 15.853 1.00 58.06 202 SER A CA 1
ATOM 1556 C C . SER A 1 202 ? 30.463 34.555 17.174 1.00 58.06 202 SER A C 1
ATOM 1558 O O . SER A 1 202 ? 31.572 34.500 17.697 1.00 58.06 202 SER A O 1
ATOM 1560 N N . HIS A 1 203 ? 29.442 35.205 17.745 1.00 55.12 203 HIS A N 1
ATOM 1561 C CA . HIS A 1 203 ? 29.573 35.951 19.004 1.00 55.12 203 HIS A CA 1
ATOM 1562 C C . HIS A 1 203 ? 29.258 35.137 20.274 1.00 55.12 203 HIS A C 1
ATOM 1564 O O . HIS A 1 203 ? 29.538 35.613 21.372 1.00 55.12 203 HIS A O 1
ATOM 1570 N N . CYS A 1 204 ? 28.716 33.917 20.168 1.00 48.84 204 CYS A N 1
ATOM 1571 C CA . CYS A 1 204 ? 28.437 33.051 21.322 1.00 48.84 204 CYS A CA 1
ATOM 1572 C C . CYS A 1 204 ? 28.475 31.558 20.934 1.00 48.84 204 CYS A C 1
ATOM 1574 O O . CYS A 1 204 ? 27.439 31.002 20.569 1.00 48.84 204 CYS A O 1
ATOM 1576 N N . PRO A 1 205 ? 29.626 30.866 21.058 1.00 52.19 205 PRO A N 1
ATOM 1577 C CA . PRO A 1 205 ? 29.723 29.450 20.694 1.00 52.19 205 PRO A CA 1
ATOM 1578 C C . PRO A 1 205 ? 29.084 28.492 21.721 1.00 52.19 205 PRO A C 1
ATOM 1580 O O . PRO A 1 205 ? 28.838 27.338 21.390 1.00 52.19 205 PRO A O 1
ATOM 1583 N N . LEU A 1 206 ? 28.836 28.928 22.970 1.00 50.03 206 LEU A N 1
ATOM 1584 C CA . LEU A 1 206 ? 28.580 28.013 24.104 1.00 50.03 206 LEU A CA 1
ATOM 1585 C C . LEU A 1 206 ? 27.399 28.370 25.035 1.00 50.03 206 LEU A C 1
ATOM 1587 O O . LEU A 1 206 ? 27.121 27.619 25.966 1.00 50.03 206 LEU A O 1
ATOM 1591 N N . THR A 1 207 ? 26.655 29.460 24.822 1.00 46.34 207 THR A N 1
ATOM 1592 C CA . THR A 1 207 ? 25.593 29.876 25.770 1.00 46.34 207 THR A CA 1
ATOM 1593 C C . THR A 1 207 ? 24.256 29.144 25.600 1.00 46.34 207 THR A C 1
ATOM 1595 O O . THR A 1 207 ? 23.478 29.083 26.552 1.00 46.34 207 THR A O 1
ATOM 1598 N N . TRP A 1 208 ? 23.999 28.514 24.448 1.00 44.66 208 TRP A N 1
ATOM 1599 C CA . TRP A 1 208 ? 22.741 27.794 24.190 1.00 44.66 208 TRP A CA 1
ATOM 1600 C C . TRP A 1 208 ? 22.554 26.526 25.036 1.00 44.66 208 TRP A C 1
ATOM 1602 O O . TRP A 1 208 ? 21.422 26.178 25.358 1.00 44.66 208 TRP A O 1
ATOM 1612 N N . VAL A 1 209 ? 23.636 25.859 25.456 1.00 50.91 209 VAL A N 1
ATOM 1613 C CA . VAL A 1 209 ? 23.537 24.660 26.314 1.00 50.91 209 VAL A CA 1
ATOM 1614 C C . VAL A 1 209 ? 23.180 25.026 27.764 1.00 50.91 209 VAL A C 1
ATOM 1616 O O . VAL A 1 209 ? 22.623 24.206 28.484 1.00 50.91 209 VAL A O 1
ATOM 1619 N N . VAL A 1 210 ? 23.428 26.269 28.197 1.00 48.22 210 VAL A N 1
ATOM 1620 C CA . VAL A 1 210 ? 23.228 26.686 29.598 1.00 48.22 210 VAL A CA 1
ATOM 1621 C C . VAL A 1 210 ? 21.920 27.463 29.814 1.00 48.22 210 VAL A C 1
ATOM 1623 O O . VAL A 1 210 ? 21.396 27.465 30.927 1.00 48.22 210 VAL A O 1
ATOM 1626 N N . SER A 1 211 ? 21.341 28.098 28.787 1.00 43.03 211 SER A N 1
ATOM 1627 C CA . SER A 1 211 ? 20.131 28.926 28.956 1.00 43.03 211 SER A CA 1
ATOM 1628 C C . SER A 1 211 ? 18.798 28.197 28.747 1.00 43.03 211 SER A C 1
ATOM 1630 O O . SER A 1 211 ? 17.775 28.699 29.204 1.00 43.03 211 SER A O 1
ATOM 1632 N N . ALA A 1 212 ? 18.781 26.989 28.172 1.00 42.06 212 ALA A N 1
ATOM 1633 C CA . ALA A 1 212 ? 17.561 26.172 28.086 1.00 42.06 212 ALA A CA 1
ATOM 1634 C C . ALA A 1 212 ? 17.129 25.555 29.440 1.00 42.06 212 ALA A C 1
ATOM 1636 O O . ALA A 1 212 ? 16.057 24.965 29.532 1.00 42.06 212 ALA A O 1
ATOM 1637 N N . GLY A 1 213 ? 17.941 25.699 30.497 1.00 38.00 213 GLY A N 1
ATOM 1638 C CA . GLY A 1 213 ? 17.676 25.165 31.840 1.00 38.00 213 GLY A CA 1
ATOM 1639 C C . GLY A 1 213 ? 17.135 26.166 32.869 1.00 38.00 213 GLY A C 1
ATOM 1640 O O . GLY A 1 213 ? 17.020 25.810 34.037 1.00 38.00 213 GLY A O 1
ATOM 1641 N N . ARG A 1 214 ? 16.830 27.416 32.493 1.00 37.31 214 ARG A N 1
ATOM 1642 C CA . ARG A 1 214 ? 16.248 28.414 33.413 1.00 37.31 214 ARG A CA 1
ATOM 1643 C C . ARG A 1 214 ? 15.053 29.127 32.784 1.00 37.31 214 ARG A C 1
ATOM 1645 O O . ARG A 1 214 ? 15.116 30.291 32.409 1.00 37.31 214 ARG A O 1
ATOM 1652 N N . CYS A 1 215 ? 13.951 28.396 32.700 1.00 41.06 215 CYS A N 1
ATOM 1653 C CA . CYS A 1 215 ? 12.608 28.964 32.718 1.00 41.06 215 CYS A CA 1
ATOM 1654 C C . CYS A 1 215 ? 11.783 28.129 33.701 1.00 41.06 215 CYS A C 1
ATOM 1656 O O . CYS A 1 215 ? 11.096 27.184 33.327 1.00 41.06 215 CYS A O 1
ATOM 1658 N N . SER A 1 216 ? 11.943 28.438 34.985 1.00 38.03 216 SER A N 1
ATOM 1659 C CA . SER A 1 216 ? 11.097 27.953 36.071 1.00 38.03 216 SER A CA 1
ATOM 1660 C C . SER A 1 216 ? 11.022 29.044 37.139 1.00 38.03 216 SER A C 1
ATOM 1662 O O . SER A 1 216 ? 12.077 29.449 37.636 1.00 38.03 216 SER A O 1
ATOM 1664 N N . ALA A 1 217 ? 9.779 29.403 37.480 1.00 33.72 217 ALA A N 1
ATOM 1665 C CA . ALA A 1 217 ? 9.295 30.445 38.395 1.00 33.72 217 ALA A CA 1
ATOM 1666 C C . ALA A 1 217 ? 9.147 31.847 37.785 1.00 33.72 217 ALA A C 1
ATOM 1668 O O . ALA A 1 217 ? 10.172 32.481 37.454 1.00 33.72 217 ALA A O 1
#

pLDDT: mean 71.92, std 16.71, range [33.72, 94.88]